Protein AF-A0A7C4R7I4-F1 (afdb_monomer)

Mean predicted aligned error: 7.05 Å

Radius of gyration: 21.01 Å; Cα contacts (8 Å, |Δi|>4): 338; chains: 1; bounding box: 54×46×57 Å

Nearest PDB structures (foldseek):
  3wi4-assembly1_A  TM=3.409E-01  e=2.704E+00  Neisseria meningitidis MC58
  2zai-assembly6_C  TM=2.440E-01  e=3.038E+00  Pyrococcus furiosus DSM 3638
  4j2q-assembly1_B  TM=1.785E-01  e=2.551E+00  Bos taurus

Secondary structure (DSSP, 8-state):
-EEE-TTT--EEE--TT-SEEE-TTT--EEEGGGG--EEEPPPPSS-HHHHHHHHHTTSTT--TTHHHH------EEEEEEEEEEEEEEEEEEEETTTEEEEEEEEEEEEEES-HHHHHHHTT-----TT-EE--GGGGGSSEEPPPSS-HHHHHHHHHHHHHHHHHHHHHHH-S-EEEEEEEEEEEEEEEEEEEEEEE-

Sequence (200 aa):
MEVECPGCSAKFQVPQSLKTFTCPYCGLVFGERAREDHYYFPVMKIEPYAILLNFLRRQFGIPSDIASSSSLQVRQLHYIPVYFYYLHGRMIGRCDGKGWTEAEETVYRGVVASRFFRNILEDYPFPVRGKKFFRKEIMNMGVYHNPEFSELDARNSIEDMLYRMLNDELSRGCKNVSETRVEELKIDFRGLIHYPVYYI

Structure (mmCIF, N/CA/C/O backbone):
data_AF-A0A7C4R7I4-F1
#
_entry.id   AF-A0A7C4R7I4-F1
#
loop_
_atom_site.group_PDB
_atom_site.id
_atom_site.type_symbol
_atom_site.label_atom_id
_atom_site.label_alt_id
_atom_site.label_comp_id
_atom_site.label_asym_id
_atom_site.label_entity_id
_atom_site.label_seq_id
_atom_site.pdbx_PDB_ins_code
_atom_site.Cartn_x
_atom_site.Cartn_y
_atom_site.Cartn_z
_atom_site.occupancy
_atom_site.B_iso_or_equiv
_atom_site.auth_seq_id
_atom_site.auth_comp_id
_atom_site.auth_asym_id
_atom_site.auth_atom_id
_atom_site.pdbx_PDB_model_num
ATOM 1 N N . MET A 1 1 ? -3.166 28.209 5.741 1.00 89.31 1 MET A N 1
ATOM 2 C CA . MET A 1 1 ? -1.904 28.433 5.006 1.00 89.31 1 MET A CA 1
ATOM 3 C C . MET A 1 1 ? -1.870 27.503 3.810 1.00 89.31 1 MET A C 1
ATOM 5 O O . MET A 1 1 ? -2.429 26.415 3.904 1.00 89.31 1 MET A O 1
ATOM 9 N N . GLU A 1 2 ? -1.287 27.942 2.700 1.00 90.62 2 GLU A N 1
ATOM 10 C CA . GLU A 1 2 ? -1.032 27.070 1.553 1.00 90.62 2 GLU A CA 1
ATOM 11 C C . GLU A 1 2 ? 0.266 26.297 1.789 1.00 90.62 2 GLU A C 1
ATOM 13 O O . GLU A 1 2 ? 1.236 26.851 2.308 1.00 90.62 2 GLU A O 1
ATOM 18 N N . VAL A 1 3 ? 0.253 25.007 1.466 1.00 91.56 3 VAL A N 1
ATOM 19 C CA . VAL A 1 3 ? 1.399 24.109 1.607 1.00 91.56 3 VAL A CA 1
ATOM 20 C C . VAL A 1 3 ? 1.538 23.298 0.327 1.00 91.56 3 VAL A C 1
ATOM 22 O O . VAL A 1 3 ? 0.541 22.859 -0.2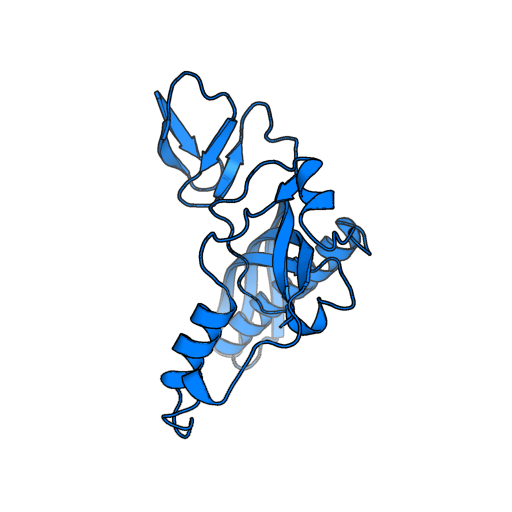48 1.00 91.56 3 VAL A O 1
ATOM 25 N N . GLU A 1 4 ? 2.777 23.090 -0.107 1.00 91.75 4 GLU A N 1
ATOM 26 C CA . GLU A 1 4 ? 3.119 22.245 -1.247 1.00 91.75 4 GLU A CA 1
ATOM 27 C C . GLU A 1 4 ? 3.591 20.868 -0.767 1.00 91.75 4 GLU A C 1
ATOM 29 O O . GLU A 1 4 ? 4.400 20.754 0.156 1.00 91.75 4 GLU A O 1
ATOM 34 N N . CYS A 1 5 ? 3.058 19.801 -1.363 1.00 86.88 5 CYS A N 1
ATOM 35 C CA . CYS A 1 5 ? 3.468 18.444 -1.032 1.00 86.88 5 CYS A CA 1
ATOM 36 C C . CYS A 1 5 ? 4.864 18.143 -1.603 1.00 86.88 5 CYS A C 1
ATOM 38 O O . CYS A 1 5 ? 5.009 18.148 -2.822 1.00 86.88 5 CYS A O 1
ATOM 40 N N . PRO A 1 6 ? 5.851 17.727 -0.790 1.00 84.81 6 PRO A N 1
ATOM 41 C CA . PRO A 1 6 ? 7.185 17.390 -1.298 1.00 84.81 6 PRO A CA 1
ATOM 42 C C . PRO A 1 6 ? 7.219 16.107 -2.145 1.00 84.81 6 PRO A C 1
ATOM 44 O O . PRO A 1 6 ? 8.217 15.825 -2.794 1.00 84.81 6 PRO A O 1
ATOM 47 N N . GLY A 1 7 ? 6.155 15.295 -2.116 1.00 80.38 7 GLY A N 1
ATOM 48 C CA . GLY A 1 7 ? 6.092 14.029 -2.848 1.00 80.38 7 GLY A CA 1
ATOM 49 C C . GLY A 1 7 ? 5.447 14.115 -4.230 1.00 80.38 7 GLY A C 1
ATOM 50 O O . GLY A 1 7 ? 5.802 13.333 -5.098 1.00 80.38 7 GLY A O 1
ATOM 51 N N . CYS A 1 8 ? 4.480 15.015 -4.430 1.00 82.19 8 CYS A N 1
ATOM 52 C CA . CYS A 1 8 ? 3.746 15.134 -5.701 1.00 82.19 8 CYS A CA 1
ATOM 53 C C . CYS A 1 8 ? 3.563 16.583 -6.175 1.00 82.19 8 CYS A C 1
ATOM 55 O O . CYS A 1 8 ? 2.800 16.822 -7.105 1.00 82.19 8 CYS A O 1
ATOM 57 N N . SER A 1 9 ? 4.176 17.551 -5.487 1.00 87.88 9 SER A N 1
ATOM 58 C CA . SER A 1 9 ? 4.094 18.995 -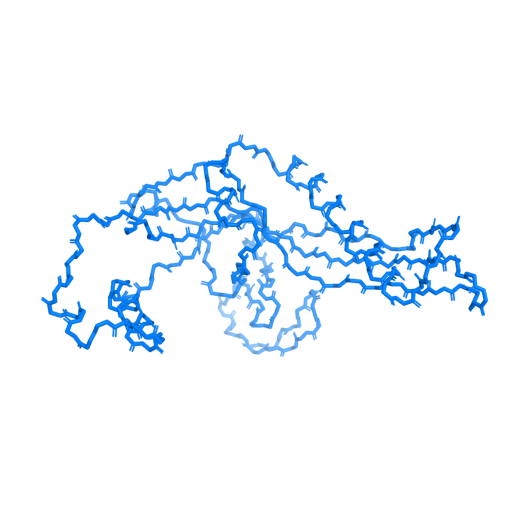5.769 1.00 87.88 9 SER A CA 1
ATOM 59 C C . SER A 1 9 ? 2.684 19.596 -5.758 1.00 87.88 9 SER A C 1
ATOM 61 O O . SER A 1 9 ? 2.479 20.752 -6.121 1.00 87.88 9 SER A O 1
ATOM 63 N N . ALA A 1 10 ? 1.681 18.848 -5.294 1.00 88.94 10 ALA A N 1
ATOM 64 C CA . ALA A 1 10 ? 0.329 19.363 -5.167 1.00 88.94 10 ALA A CA 1
ATOM 65 C C . ALA A 1 10 ? 0.246 20.426 -4.060 1.00 88.94 10 ALA A C 1
ATOM 67 O O . ALA A 1 10 ? 0.705 20.199 -2.936 1.00 88.94 10 ALA A O 1
ATOM 68 N N . LYS A 1 11 ? -0.400 21.554 -4.366 1.00 92.88 11 LYS A N 1
ATOM 69 C CA . LYS A 1 11 ? -0.654 22.657 -3.429 1.00 92.88 11 LYS A CA 1
ATOM 70 C C . LYS A 1 11 ? -2.049 22.539 -2.823 1.00 92.88 11 LYS A C 1
ATOM 72 O O . LYS A 1 11 ? -3.013 22.234 -3.527 1.00 92.88 11 LYS A O 1
ATOM 77 N N . PHE A 1 12 ? -2.166 22.731 -1.511 1.00 91.81 12 PHE A N 1
ATOM 78 C CA . PHE A 1 12 ? -3.450 22.665 -0.810 1.00 91.81 12 PHE A CA 1
ATOM 79 C C . PHE A 1 12 ? -3.457 23.495 0.477 1.00 91.81 12 PHE A C 1
ATOM 81 O O . PHE A 1 12 ? -2.417 23.805 1.058 1.00 91.81 12 PHE A O 1
ATOM 88 N N . GLN A 1 13 ? -4.659 23.865 0.924 1.00 90.12 13 GLN A N 1
ATOM 89 C CA . GLN A 1 13 ? -4.848 24.672 2.125 1.00 90.12 13 GLN A CA 1
ATOM 90 C C . GLN A 1 13 ? -4.978 23.806 3.378 1.00 90.12 13 GLN A C 1
ATOM 92 O O . GLN A 1 13 ? -5.713 22.819 3.402 1.00 90.12 13 GLN A O 1
ATOM 97 N N . VAL A 1 14 ? -4.300 24.226 4.445 1.00 85.50 14 VAL A N 1
ATOM 98 C CA . VAL A 1 14 ? -4.367 23.601 5.772 1.00 85.50 14 VAL A CA 1
ATOM 99 C C . VAL A 1 14 ? -4.552 24.654 6.875 1.00 85.50 14 VAL A C 1
ATOM 101 O O . VAL A 1 14 ? -4.063 25.785 6.740 1.00 85.50 14 VAL A O 1
ATOM 104 N N . PRO A 1 15 ? -5.243 24.318 7.980 1.00 87.06 15 PRO A N 1
ATOM 105 C CA . PRO A 1 15 ? -5.271 25.145 9.185 1.00 87.06 15 PRO A CA 1
ATOM 106 C C . PRO A 1 15 ? -3.861 25.467 9.701 1.00 87.06 15 PRO A C 1
ATOM 108 O O . PRO A 1 15 ? -3.001 24.591 9.728 1.00 87.06 15 PRO A O 1
ATOM 111 N N . GLN A 1 16 ? -3.629 26.704 10.158 1.00 79.56 16 GLN A N 1
ATOM 112 C CA . GLN A 1 16 ? -2.323 27.142 10.690 1.00 79.56 16 GLN A CA 1
ATOM 113 C C . GLN A 1 16 ? -1.901 26.401 11.973 1.00 79.56 16 GLN A C 1
ATOM 115 O O . GLN A 1 16 ? -0.724 26.377 12.309 1.00 79.56 16 GLN A O 1
ATOM 120 N N . SER A 1 17 ? -2.846 25.792 12.692 1.00 81.00 17 SER A N 1
ATOM 121 C CA . SER A 1 17 ? -2.593 25.041 13.927 1.00 81.00 17 SER A CA 1
ATOM 122 C C . SER A 1 17 ? -2.046 23.629 13.697 1.00 81.00 17 SER A C 1
ATOM 124 O O . SER A 1 17 ? -1.602 22.982 14.647 1.00 81.00 17 SER A O 1
ATOM 126 N N . LEU A 1 18 ? -2.088 23.122 12.460 1.00 79.19 18 LEU A N 1
ATOM 127 C CA . LEU A 1 18 ? -1.568 21.798 12.141 1.00 79.19 18 LEU A CA 1
ATOM 128 C C . LEU A 1 18 ? -0.056 21.858 11.943 1.00 79.19 18 LEU A C 1
ATOM 130 O O . LEU A 1 18 ? 0.451 22.638 11.147 1.00 79.19 18 LEU A O 1
ATOM 134 N N . LYS A 1 19 ? 0.653 20.970 12.639 1.00 81.19 19 LYS A N 1
ATOM 135 C CA . LYS A 1 19 ? 2.108 20.795 12.517 1.00 81.19 19 LYS A CA 1
ATOM 136 C C . LYS A 1 19 ? 2.513 19.555 11.723 1.00 81.19 19 LYS A C 1
ATOM 138 O O . LYS A 1 19 ? 3.692 19.258 11.542 1.00 81.19 19 LYS A O 1
ATOM 143 N N . THR A 1 20 ? 1.534 18.757 11.321 1.00 83.50 20 THR A N 1
ATOM 144 C CA . THR A 1 20 ? 1.725 17.538 10.543 1.00 83.50 20 THR A CA 1
ATOM 145 C C . THR A 1 20 ? 0.601 17.439 9.534 1.00 83.50 20 THR A C 1
ATOM 147 O O . THR A 1 20 ? -0.571 17.622 9.871 1.00 83.50 20 THR A O 1
ATOM 150 N N . PHE A 1 21 ? 0.974 17.172 8.292 1.00 83.25 21 PHE A N 1
ATOM 151 C CA . PHE A 1 21 ? 0.106 17.267 7.134 1.00 83.25 21 PHE A CA 1
ATOM 152 C C . PHE A 1 21 ? 0.070 15.914 6.440 1.00 83.25 21 PHE A C 1
ATOM 154 O O . PHE A 1 21 ? 1.089 15.240 6.327 1.00 83.25 21 PHE A O 1
ATOM 161 N N . THR A 1 22 ? -1.106 15.510 5.972 1.00 84.94 22 THR A N 1
ATOM 162 C CA . THR A 1 22 ? -1.255 14.377 5.055 1.00 84.94 22 THR A CA 1
ATOM 163 C C . THR A 1 22 ? -1.710 14.935 3.721 1.00 84.94 22 THR A C 1
ATOM 165 O O . THR A 1 22 ? -2.755 15.582 3.656 1.00 84.94 22 THR A O 1
ATOM 168 N N . CYS A 1 23 ? -0.933 14.710 2.665 1.00 84.56 23 CYS A N 1
ATOM 169 C CA . CYS A 1 23 ? -1.306 15.140 1.328 1.00 84.56 23 CYS A CA 1
ATOM 170 C C . CYS A 1 23 ? -2.619 14.453 0.917 1.00 84.56 23 CYS A C 1
ATOM 172 O O . CYS A 1 23 ? -2.669 13.219 0.892 1.00 84.56 23 CYS A O 1
ATOM 174 N N . PRO A 1 24 ? -3.672 15.206 0.556 1.00 82.69 24 PRO A N 1
ATOM 175 C CA . PRO A 1 24 ? -4.941 14.611 0.143 1.00 82.69 24 PRO A CA 1
ATOM 176 C C . PRO A 1 24 ? -4.839 13.885 -1.206 1.00 82.69 24 PRO A C 1
ATOM 178 O O . PRO A 1 24 ? -5.680 13.043 -1.512 1.00 82.69 24 PRO A O 1
ATOM 181 N N . TYR A 1 25 ? -3.801 14.174 -1.997 1.00 81.88 25 TYR A N 1
ATOM 182 C CA . TYR A 1 25 ? -3.596 13.604 -3.325 1.00 81.88 25 TYR A CA 1
ATOM 183 C C . TYR A 1 25 ? -2.789 12.304 -3.268 1.00 81.88 25 TYR A C 1
ATOM 185 O O . TYR A 1 25 ? -3.308 11.244 -3.617 1.00 81.88 25 TYR A O 1
ATOM 193 N N . CYS A 1 26 ? -1.555 12.345 -2.766 1.00 76.88 26 CYS A N 1
ATOM 194 C CA . CYS A 1 26 ? -0.675 11.171 -2.744 1.00 76.88 26 CYS A CA 1
ATOM 195 C C . CYS A 1 26 ? -0.639 10.432 -1.395 1.00 76.88 26 CYS A C 1
ATOM 197 O O . CYS A 1 26 ? -0.011 9.386 -1.272 1.00 76.88 26 CYS A O 1
ATOM 199 N N . GLY A 1 27 ? -1.287 10.967 -0.353 1.00 77.88 27 GLY A N 1
ATOM 200 C CA . GLY A 1 27 ? -1.300 10.365 0.981 1.00 77.88 27 GLY A CA 1
ATOM 201 C C . GLY A 1 27 ? 0.009 10.506 1.764 1.00 77.88 27 GLY A C 1
ATOM 202 O O . GLY A 1 27 ? 0.089 9.967 2.868 1.00 77.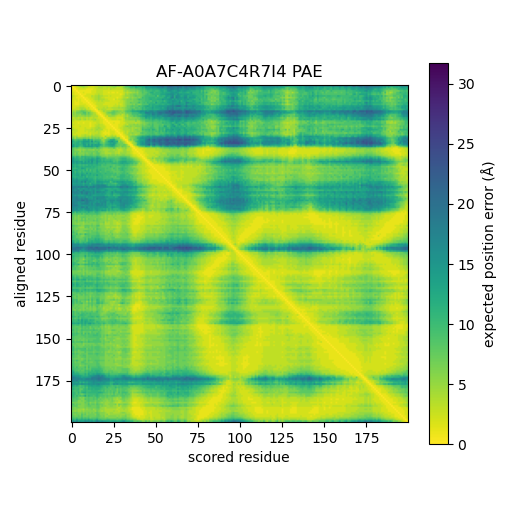88 27 GLY A O 1
ATOM 203 N N . LEU A 1 28 ? 1.024 11.208 1.244 1.00 81.88 28 LEU A N 1
ATOM 204 C CA . LEU A 1 28 ? 2.285 11.442 1.952 1.00 81.88 28 LEU A CA 1
ATOM 205 C C . LEU A 1 28 ? 2.057 12.240 3.237 1.00 81.88 28 LEU A C 1
ATOM 207 O O . LEU A 1 28 ? 1.408 13.285 3.214 1.00 81.88 28 LEU A O 1
ATOM 211 N N . VAL A 1 29 ? 2.627 11.758 4.336 1.00 83.25 29 VAL A N 1
ATOM 212 C CA . VAL A 1 29 ? 2.639 12.440 5.629 1.00 83.25 29 VAL A CA 1
ATOM 213 C C . VAL A 1 29 ? 3.961 13.193 5.786 1.00 83.25 29 VAL A C 1
ATOM 215 O O . VAL A 1 29 ? 5.019 12.619 5.558 1.00 83.25 29 VAL A O 1
ATOM 218 N N . PHE A 1 30 ? 3.911 14.479 6.137 1.00 82.62 30 PHE A N 1
ATOM 219 C CA . PHE A 1 30 ? 5.095 15.331 6.317 1.00 82.62 30 PHE A CA 1
ATOM 220 C C . PHE A 1 30 ? 4.869 16.377 7.433 1.00 82.62 30 PHE A C 1
ATOM 222 O O . PHE A 1 30 ? 3.727 16.725 7.737 1.00 82.62 30 PHE A O 1
ATOM 229 N N . GLY A 1 31 ? 5.937 16.850 8.091 1.00 82.06 31 GLY A N 1
ATOM 230 C CA . GLY A 1 31 ? 5.880 17.721 9.284 1.00 82.06 31 GLY A CA 1
ATOM 231 C C . GLY A 1 31 ? 6.474 17.081 10.553 1.00 82.06 31 GLY A C 1
ATOM 232 O O . GLY A 1 31 ? 7.239 16.126 10.454 1.00 82.06 31 GLY A O 1
ATOM 233 N N . GLU A 1 32 ? 6.132 17.587 11.749 1.00 75.38 32 GLU A N 1
ATOM 234 C CA . GLU A 1 32 ? 6.775 17.186 13.025 1.00 75.38 32 GLU A CA 1
ATOM 235 C C . GLU A 1 32 ? 6.665 15.679 13.333 1.00 75.38 32 GLU A C 1
ATOM 237 O O . GLU A 1 32 ? 7.660 15.055 13.698 1.00 75.38 32 GLU A O 1
ATOM 242 N N . ARG A 1 33 ? 5.482 15.069 13.152 1.00 66.50 33 ARG A N 1
ATOM 243 C CA . ARG A 1 33 ? 5.265 13.625 13.377 1.00 66.50 33 ARG A CA 1
ATOM 244 C C . ARG A 1 33 ? 5.501 12.757 12.146 1.00 66.50 33 ARG A C 1
ATOM 246 O O . ARG A 1 33 ? 5.208 11.572 12.179 1.00 66.50 33 ARG A O 1
ATOM 253 N N . ALA A 1 34 ? 6.048 13.305 11.063 1.00 60.72 34 ALA A N 1
ATOM 254 C CA . ALA A 1 34 ? 6.318 12.518 9.858 1.00 60.72 34 ALA A CA 1
ATOM 255 C C . ALA A 1 34 ? 7.324 11.379 10.078 1.00 60.72 34 ALA A C 1
ATOM 257 O O . ALA A 1 34 ? 7.370 10.466 9.272 1.00 60.72 34 ALA A O 1
ATOM 258 N N . ARG A 1 35 ? 8.104 11.430 11.167 1.00 59.44 35 ARG A N 1
ATOM 259 C CA . ARG A 1 35 ? 9.003 10.343 11.581 1.00 59.44 35 ARG A CA 1
ATOM 260 C C . ARG A 1 35 ? 8.272 9.148 12.199 1.00 59.44 35 ARG A C 1
ATOM 262 O O . ARG A 1 35 ? 8.875 8.094 12.362 1.00 59.44 35 ARG A O 1
ATOM 269 N N . GLU A 1 36 ? 7.011 9.309 12.600 1.00 67.25 36 GLU A N 1
ATOM 270 C CA . GLU A 1 36 ? 6.186 8.188 13.042 1.00 67.25 36 GLU A CA 1
ATOM 271 C C . GLU A 1 36 ? 5.706 7.430 11.798 1.00 67.25 36 GLU A C 1
ATOM 273 O O . GLU A 1 36 ? 4.613 7.661 11.289 1.00 67.25 36 GLU A O 1
ATOM 278 N N . ASP A 1 37 ? 6.531 6.507 11.305 1.00 82.81 37 ASP A N 1
ATOM 279 C CA . ASP A 1 37 ? 6.234 5.640 10.157 1.00 82.81 37 ASP A CA 1
ATOM 280 C C . ASP A 1 37 ? 5.249 4.507 10.503 1.00 82.81 37 ASP A C 1
ATOM 282 O O . ASP A 1 37 ? 5.288 3.428 9.915 1.00 82.81 37 ASP A O 1
ATOM 286 N N . HIS A 1 38 ? 4.356 4.721 11.474 1.00 91.25 38 HIS A N 1
ATOM 287 C CA . HIS A 1 38 ? 3.405 3.718 11.949 1.00 91.25 38 HIS A CA 1
ATOM 288 C C . HIS A 1 38 ? 1.991 4.290 12.030 1.00 91.25 38 HIS A C 1
ATOM 290 O O . HIS A 1 38 ? 1.697 5.249 12.748 1.00 91.25 38 HIS A O 1
ATOM 296 N N . TYR A 1 39 ? 1.089 3.663 11.287 1.00 93.00 39 TYR A N 1
ATOM 297 C CA . TYR A 1 39 ? -0.267 4.133 11.063 1.00 93.00 39 TYR A CA 1
ATOM 298 C C . TYR A 1 39 ? -1.290 3.006 11.212 1.00 93.00 39 TYR A C 1
ATOM 300 O O . TYR A 1 39 ? -0.963 1.818 11.265 1.00 93.00 39 TYR A O 1
ATOM 308 N N . TYR A 1 40 ? -2.562 3.389 11.220 1.00 93.44 40 TYR A N 1
ATOM 309 C CA . TYR A 1 40 ? -3.688 2.473 11.108 1.00 93.44 40 TYR A CA 1
ATOM 310 C C . TYR A 1 40 ? -4.826 3.085 10.295 1.00 93.44 40 TYR A C 1
ATOM 312 O O . TYR A 1 40 ? -4.959 4.310 10.196 1.00 93.44 40 TYR A O 1
ATOM 320 N N . PHE A 1 41 ? -5.679 2.225 9.751 1.00 92.88 41 PHE A N 1
ATOM 321 C CA . PHE A 1 41 ? -6.953 2.632 9.178 1.00 92.88 41 PHE A CA 1
ATOM 322 C C . PHE A 1 41 ? -8.085 2.476 10.197 1.00 92.88 41 PHE A C 1
ATOM 324 O O . PHE A 1 41 ? -8.202 1.429 10.838 1.00 92.88 41 PHE A O 1
ATOM 331 N N . PRO A 1 42 ? -8.935 3.502 10.378 1.00 90.88 42 PRO A N 1
ATOM 332 C CA . PRO A 1 42 ? -10.095 3.374 11.243 1.00 90.88 42 PRO A CA 1
ATOM 333 C C . PRO A 1 42 ? -11.102 2.385 10.647 1.00 90.88 42 PRO A C 1
ATOM 335 O O . PRO A 1 42 ? -11.293 2.324 9.434 1.00 90.88 42 PRO A O 1
ATOM 338 N N . VAL A 1 43 ? -11.783 1.648 11.521 1.00 89.00 43 VAL A N 1
ATOM 339 C CA . VAL A 1 43 ? -12.875 0.746 11.139 1.00 89.00 43 VAL A CA 1
ATOM 340 C C . VAL A 1 43 ? -14.031 1.558 10.556 1.00 89.00 43 VAL A C 1
ATOM 342 O O . VAL A 1 43 ? -14.371 2.633 11.062 1.00 89.00 43 VAL A O 1
ATOM 345 N N . MET A 1 44 ? -14.644 1.044 9.490 1.00 82.00 44 MET A N 1
ATOM 346 C CA . MET A 1 44 ? -15.850 1.643 8.928 1.00 82.00 44 MET A CA 1
ATOM 347 C C . MET A 1 44 ? -17.010 1.525 9.918 1.00 82.00 44 MET A C 1
ATOM 349 O O . MET A 1 44 ? -17.207 0.489 10.540 1.00 82.00 44 MET A O 1
ATOM 353 N N . LYS A 1 45 ? -17.828 2.575 10.034 1.00 80.44 45 LYS A N 1
ATOM 354 C CA . LYS A 1 45 ? -19.041 2.530 10.872 1.00 80.44 45 LYS A CA 1
ATOM 355 C C . LYS A 1 45 ? -20.150 1.648 10.281 1.00 80.44 45 LYS A C 1
ATOM 357 O O . LYS A 1 45 ? -21.113 1.346 10.974 1.00 80.44 45 LYS A O 1
ATOM 362 N N . ILE A 1 46 ? -20.040 1.302 9.000 1.00 81.38 46 ILE A N 1
ATOM 363 C CA . ILE A 1 46 ? -21.031 0.513 8.269 1.00 81.38 46 ILE A CA 1
ATOM 364 C C . ILE A 1 46 ? -20.853 -0.967 8.620 1.00 81.38 46 ILE A C 1
ATOM 366 O O . ILE A 1 46 ? -19.729 -1.448 8.740 1.00 81.38 46 ILE A O 1
ATOM 370 N N . GLU A 1 47 ? -21.969 -1.675 8.772 1.00 84.50 47 GLU A N 1
ATOM 371 C CA . GLU A 1 47 ? -22.015 -3.101 9.091 1.00 84.50 47 GLU A CA 1
ATOM 372 C C . GLU A 1 47 ? -21.432 -3.935 7.918 1.00 84.50 47 GLU A C 1
ATOM 374 O O . GLU A 1 47 ? -21.969 -3.875 6.808 1.00 84.50 47 GLU A O 1
ATOM 379 N N . PRO A 1 48 ? -20.311 -4.665 8.109 1.00 84.88 48 PRO A N 1
ATOM 380 C CA . PRO A 1 48 ? -19.610 -5.345 7.014 1.00 84.88 48 PRO A CA 1
ATOM 381 C C . PRO A 1 48 ? -20.433 -6.430 6.316 1.00 84.88 48 PRO A C 1
ATOM 383 O O . PRO A 1 48 ? -20.325 -6.590 5.099 1.00 84.88 48 PRO A O 1
ATOM 386 N N . TYR A 1 49 ? -21.266 -7.160 7.061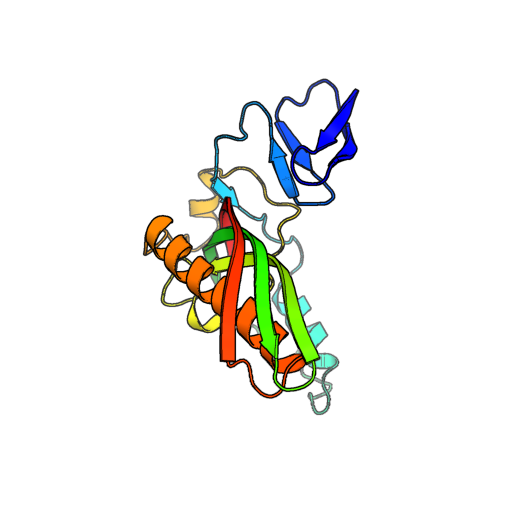 1.00 87.12 49 TYR A N 1
ATOM 387 C CA . TYR A 1 49 ? -22.079 -8.233 6.494 1.00 87.12 49 TYR A CA 1
ATOM 388 C C . TYR A 1 49 ? -23.152 -7.686 5.550 1.00 87.12 49 TYR A C 1
ATOM 390 O O . TYR A 1 49 ? -23.356 -8.228 4.467 1.00 87.12 49 TYR A O 1
ATOM 398 N N . ALA A 1 50 ? -23.750 -6.540 5.873 1.00 87.12 50 ALA A N 1
ATOM 399 C CA . ALA A 1 50 ? -24.656 -5.828 4.985 1.00 87.12 50 ALA A CA 1
ATOM 400 C C . ALA A 1 50 ? -23.969 -5.398 3.679 1.00 87.12 50 ALA A C 1
ATOM 402 O O . ALA A 1 50 ? -24.584 -5.473 2.615 1.00 87.12 50 ALA A O 1
ATOM 403 N N . ILE A 1 51 ? -22.698 -4.976 3.723 1.00 87.56 51 ILE A N 1
ATOM 404 C CA . ILE A 1 51 ? -21.924 -4.663 2.508 1.00 87.56 51 ILE A CA 1
ATOM 405 C C . ILE A 1 51 ? -21.750 -5.925 1.654 1.00 87.56 51 ILE A C 1
ATOM 407 O O . ILE A 1 51 ? -22.045 -5.893 0.457 1.00 87.56 51 ILE A O 1
ATOM 411 N N . LEU A 1 52 ? -21.328 -7.034 2.270 1.00 88.31 52 LEU A N 1
ATOM 412 C CA . LEU A 1 52 ? -21.147 -8.318 1.592 1.00 88.31 52 LEU A CA 1
ATOM 413 C C . LEU A 1 52 ? -22.455 -8.820 0.963 1.00 88.31 52 LEU A C 1
ATOM 415 O O . LEU A 1 52 ? -22.485 -9.130 -0.226 1.00 88.31 52 LEU A O 1
ATOM 419 N N . LEU A 1 53 ? -23.555 -8.837 1.720 1.00 89.62 53 LEU A N 1
ATOM 420 C CA . LEU A 1 53 ? -24.866 -9.244 1.212 1.00 89.62 53 LEU A CA 1
ATOM 421 C C . LEU A 1 53 ? -25.326 -8.368 0.047 1.00 89.62 53 LEU A C 1
ATOM 423 O O . LEU A 1 53 ? -25.823 -8.883 -0.953 1.00 89.62 53 LEU A O 1
ATOM 427 N N . ASN A 1 54 ? -25.143 -7.050 0.139 1.00 89.56 54 ASN A N 1
ATOM 428 C CA . ASN A 1 54 ? -25.496 -6.142 -0.950 1.00 89.56 54 ASN A CA 1
ATOM 429 C C . ASN A 1 54 ? -24.670 -6.393 -2.216 1.00 89.56 54 ASN A C 1
ATOM 431 O O . ASN A 1 54 ? -25.195 -6.228 -3.319 1.00 89.56 54 ASN A O 1
ATOM 435 N N . PHE A 1 55 ? -23.406 -6.796 -2.072 1.00 90.31 55 PHE A N 1
ATOM 436 C CA . PHE A 1 55 ? -22.571 -7.209 -3.195 1.00 90.31 55 PHE A CA 1
ATOM 437 C C . PHE A 1 55 ? -23.062 -8.527 -3.808 1.00 90.31 55 PHE A C 1
ATOM 439 O O . PHE A 1 55 ? -23.265 -8.591 -5.022 1.00 90.31 55 PHE A O 1
ATOM 446 N N . LEU A 1 56 ? -23.315 -9.547 -2.980 1.00 90.81 56 LEU A N 1
ATOM 447 C CA . LEU A 1 56 ? -23.768 -10.868 -3.426 1.00 90.81 56 LEU A CA 1
ATOM 448 C C . LEU A 1 56 ? -25.116 -10.802 -4.145 1.00 90.81 56 LEU A C 1
ATOM 450 O O . LEU A 1 56 ? -25.255 -11.354 -5.227 1.00 90.81 56 LEU A O 1
ATOM 454 N N . ARG A 1 57 ? -26.091 -10.052 -3.621 1.00 90.19 57 ARG A N 1
ATOM 455 C CA . ARG A 1 57 ? -27.426 -9.902 -4.238 1.00 90.19 57 ARG A CA 1
ATOM 456 C C . ARG A 1 57 ? -27.408 -9.370 -5.674 1.00 90.19 57 ARG A C 1
ATOM 458 O O . ARG A 1 57 ? -28.420 -9.467 -6.360 1.00 90.19 57 ARG A O 1
ATOM 465 N N . ARG A 1 58 ? -26.303 -8.760 -6.111 1.00 90.44 58 ARG A N 1
ATOM 466 C CA . ARG A 1 58 ? -26.127 -8.228 -7.471 1.00 90.44 58 ARG A CA 1
ATOM 467 C C . ARG A 1 58 ? -25.436 -9.214 -8.414 1.00 90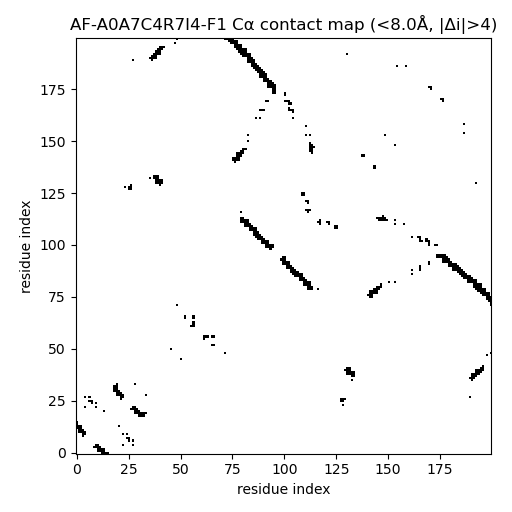.44 58 ARG A C 1
ATOM 469 O O . ARG A 1 58 ? -25.342 -8.925 -9.602 1.00 90.44 58 ARG A O 1
ATOM 476 N N . GLN A 1 59 ? -24.941 -10.339 -7.901 1.00 92.62 59 GLN A N 1
ATOM 477 C CA . GLN A 1 59 ? -24.286 -11.364 -8.704 1.00 92.62 59 GLN A CA 1
ATOM 478 C C . GLN A 1 59 ? -25.323 -12.267 -9.370 1.00 92.62 59 GLN A C 1
ATOM 480 O O . GLN A 1 59 ? -26.368 -12.588 -8.802 1.00 92.62 59 GLN A O 1
ATOM 485 N N . PHE A 1 60 ? -25.020 -12.682 -10.595 1.00 91.25 60 PHE A N 1
ATOM 486 C CA . PHE A 1 60 ? -25.876 -13.587 -11.348 1.00 91.25 60 PHE A CA 1
ATOM 487 C C . PHE A 1 60 ? -25.998 -14.946 -10.639 1.00 91.25 60 PHE A C 1
ATOM 489 O O . PHE A 1 60 ? -25.005 -15.494 -10.168 1.00 91.25 60 PHE A O 1
ATOM 496 N N . GLY A 1 61 ? -27.215 -15.493 -10.577 1.00 89.44 61 GLY A N 1
ATOM 497 C CA . GLY A 1 61 ? -27.479 -16.813 -9.991 1.00 89.44 61 GLY A CA 1
ATOM 498 C C . GLY A 1 61 ? -27.590 -16.847 -8.463 1.00 89.44 61 GLY A C 1
ATOM 499 O O . GLY A 1 61 ? -27.805 -17.921 -7.905 1.00 89.44 61 GLY A O 1
ATOM 500 N N . ILE A 1 62 ? -27.483 -15.705 -7.777 1.00 91.94 62 ILE A N 1
ATOM 501 C CA . ILE A 1 62 ? -27.708 -15.642 -6.330 1.00 91.94 62 ILE A CA 1
ATOM 502 C C . ILE A 1 62 ? -29.212 -15.722 -6.012 1.00 91.94 62 ILE A C 1
ATOM 504 O O . ILE A 1 62 ? -29.996 -14.991 -6.626 1.00 91.94 62 ILE A O 1
ATOM 508 N N . PRO A 1 63 ? -29.633 -16.574 -5.051 1.00 90.38 63 PRO A N 1
ATOM 509 C CA . PRO A 1 63 ? -31.029 -16.675 -4.641 1.00 90.38 63 PRO A CA 1
ATOM 510 C C . PRO A 1 63 ? -31.607 -15.326 -4.206 1.00 90.38 63 PRO A C 1
ATOM 512 O O . PRO A 1 63 ? -30.981 -14.566 -3.461 1.00 90.38 63 PRO A O 1
ATOM 515 N N . SER A 1 64 ? -32.832 -15.028 -4.640 1.00 87.06 64 SER A N 1
ATOM 516 C CA . SER A 1 64 ? -33.513 -13.767 -4.316 1.00 87.06 64 SER A CA 1
ATOM 517 C C . SER A 1 64 ? -33.762 -13.584 -2.816 1.00 87.06 64 SER A C 1
ATOM 519 O O . SER A 1 64 ? -33.903 -12.454 -2.345 1.00 87.06 64 SER A O 1
ATOM 521 N N . ASP A 1 65 ? -33.807 -14.687 -2.070 1.00 90.75 65 ASP A N 1
ATOM 522 C CA . ASP A 1 65 ? -34.060 -14.757 -0.634 1.00 90.75 65 ASP A CA 1
ATOM 523 C C . ASP A 1 65 ? -32.778 -14.792 0.212 1.00 90.75 65 ASP A C 1
ATOM 525 O O . ASP A 1 65 ? -32.886 -14.870 1.434 1.00 90.75 65 ASP A O 1
ATOM 529 N N . ILE A 1 66 ? -31.580 -14.680 -0.387 1.00 89.00 66 ILE A N 1
ATOM 530 C CA . ILE A 1 66 ? -30.294 -14.796 0.330 1.00 89.00 66 ILE A CA 1
ATOM 531 C C . ILE A 1 66 ? -30.232 -13.915 1.583 1.00 89.00 66 ILE A C 1
ATOM 533 O O . ILE A 1 66 ? -29.716 -14.334 2.612 1.00 89.00 66 ILE A O 1
ATOM 537 N N . ALA A 1 67 ? -30.804 -12.709 1.540 1.00 84.31 67 ALA A N 1
ATOM 538 C CA . ALA A 1 67 ? -30.809 -11.793 2.680 1.00 84.31 67 ALA A CA 1
ATOM 539 C C . ALA A 1 67 ? -31.597 -12.327 3.891 1.00 84.31 67 ALA A C 1
ATOM 541 O O . ALA A 1 67 ? -31.276 -11.978 5.022 1.00 84.31 67 ALA A O 1
ATOM 542 N N . SER A 1 68 ? -32.625 -13.143 3.653 1.00 86.31 68 SER A N 1
ATOM 543 C CA . SER A 1 68 ? -33.441 -13.781 4.691 1.00 86.31 68 SER A CA 1
ATOM 544 C C . SER A 1 68 ? -32.989 -15.202 5.027 1.00 86.31 68 SER A C 1
ATOM 546 O O . SER A 1 68 ? -33.250 -15.661 6.135 1.00 86.31 68 SER A O 1
ATOM 548 N N . SER A 1 69 ? -32.324 -15.898 4.099 1.00 86.81 69 SER A N 1
ATOM 549 C CA . SER A 1 69 ? -31.883 -17.289 4.274 1.00 86.81 69 SER A CA 1
ATOM 550 C C . SER A 1 69 ? -30.422 -17.443 4.708 1.00 86.81 69 SER A C 1
ATOM 552 O O . SER A 1 69 ? -29.988 -18.559 4.985 1.00 86.81 69 SER A O 1
ATOM 554 N N . SER A 1 70 ? -29.668 -16.346 4.832 1.00 83.38 70 SER A N 1
ATOM 555 C CA . SER A 1 70 ? -28.290 -16.356 5.337 1.00 83.38 70 SER A CA 1
ATOM 556 C C . SER A 1 70 ? -28.132 -15.541 6.619 1.00 83.38 70 SER A C 1
ATOM 558 O O . SER A 1 70 ? -28.697 -14.456 6.776 1.00 83.38 70 SER A O 1
ATOM 560 N N . SER A 1 71 ? -27.313 -16.048 7.540 1.00 82.50 71 SER A N 1
ATOM 561 C CA . SER A 1 71 ? -26.944 -15.359 8.774 1.00 82.50 71 SER A CA 1
ATOM 562 C C . SER A 1 71 ? -25.442 -15.447 9.024 1.00 82.50 71 SER A C 1
ATOM 564 O O . SER A 1 71 ? -24.783 -16.433 8.695 1.00 82.50 71 SER A O 1
ATOM 566 N N . LEU A 1 72 ? -24.898 -14.387 9.615 1.00 83.25 72 LEU A N 1
ATOM 567 C CA . LEU A 1 72 ? -23.493 -14.308 9.983 1.00 83.25 72 LEU A CA 1
ATOM 568 C C . LEU A 1 72 ? -23.241 -15.117 11.261 1.00 83.25 72 LEU A C 1
ATOM 570 O O . LEU A 1 72 ? -23.725 -14.736 12.326 1.00 83.25 72 LEU A O 1
ATOM 574 N N . GLN A 1 73 ? -22.479 -16.209 11.167 1.00 82.62 73 GLN A N 1
ATOM 575 C CA . GLN A 1 73 ? -22.161 -17.042 12.336 1.00 82.62 73 GLN A CA 1
ATOM 576 C C . GLN A 1 73 ? -20.923 -16.562 13.092 1.00 82.62 73 GLN A C 1
ATOM 578 O O . GLN A 1 73 ? -20.909 -16.556 14.321 1.00 82.62 73 GLN A O 1
ATOM 583 N N . VAL A 1 74 ? -19.886 -16.144 12.366 1.00 82.62 74 VAL A N 1
ATOM 584 C CA . VAL A 1 74 ? -18.622 -15.685 12.941 1.00 82.62 74 VAL A CA 1
ATOM 585 C C . VAL A 1 74 ? -18.270 -14.339 12.331 1.00 82.62 74 VAL A C 1
ATOM 587 O O . VAL A 1 74 ? -18.448 -14.109 11.142 1.00 82.62 74 VAL A O 1
ATOM 590 N N . ARG A 1 75 ? -17.783 -13.421 13.166 1.00 86.25 75 ARG A N 1
ATOM 591 C CA . ARG A 1 75 ? -17.202 -12.162 12.707 1.00 86.25 75 ARG A CA 1
ATOM 592 C C . ARG A 1 75 ? -16.025 -11.804 13.589 1.00 86.25 75 ARG A C 1
ATOM 594 O O . ARG A 1 75 ? -16.218 -11.470 14.758 1.00 86.25 75 ARG A O 1
ATOM 601 N N . GLN A 1 76 ? -14.827 -11.804 13.019 1.00 90.75 76 GLN A N 1
ATOM 602 C CA . GLN A 1 76 ? -13.621 -11.383 13.721 1.00 90.75 76 GLN A CA 1
ATOM 603 C C . GLN A 1 76 ? -12.947 -10.237 12.973 1.00 90.75 76 GLN A C 1
ATOM 605 O O . GLN A 1 76 ? -12.768 -10.280 11.760 1.00 90.75 76 GLN A O 1
ATOM 610 N N . LEU A 1 77 ? -12.605 -9.176 13.700 1.00 92.75 77 LEU A N 1
ATOM 611 C CA . LEU A 1 77 ? -11.847 -8.054 13.159 1.00 92.75 77 LEU A CA 1
ATOM 612 C C . LEU A 1 77 ? -10.355 -8.307 13.377 1.00 92.75 77 LEU A C 1
ATOM 614 O O . LEU A 1 77 ? -9.935 -8.513 14.515 1.00 92.75 77 LEU A O 1
ATOM 618 N N . HIS A 1 78 ? -9.571 -8.233 12.307 1.00 94.81 78 HIS A N 1
ATOM 619 C CA . HIS A 1 78 ? -8.117 -8.343 12.316 1.00 94.81 78 HIS A CA 1
ATOM 620 C C . HIS A 1 78 ? -7.497 -7.010 11.903 1.00 94.81 78 HIS A C 1
ATOM 622 O O . HIS A 1 78 ? -7.922 -6.402 10.924 1.00 94.81 78 HIS A O 1
ATOM 628 N N . TYR A 1 79 ? -6.474 -6.564 12.624 1.00 96.19 79 TYR A N 1
ATOM 629 C CA . TYR A 1 79 ? -5.612 -5.462 12.208 1.00 96.19 79 TYR A CA 1
ATOM 630 C C . TYR A 1 79 ? -4.332 -6.030 11.615 1.00 96.19 79 TYR A C 1
ATOM 632 O O . TYR A 1 79 ? -3.462 -6.492 12.351 1.00 96.19 79 TYR A O 1
ATOM 640 N N . ILE A 1 80 ? -4.246 -6.008 10.288 1.00 96.44 80 ILE A N 1
ATOM 641 C CA . ILE A 1 80 ? -3.178 -6.663 9.533 1.00 96.44 80 ILE A CA 1
ATOM 642 C C . ILE A 1 80 ? -2.073 -5.645 9.216 1.00 96.44 80 ILE A C 1
ATOM 644 O O . ILE A 1 80 ? -2.382 -4.600 8.634 1.00 96.44 80 ILE A O 1
ATOM 648 N N . PRO A 1 81 ? -0.806 -5.923 9.569 1.00 96.62 81 PRO A N 1
ATOM 649 C CA . PRO A 1 81 ? 0.326 -5.057 9.278 1.00 96.62 81 PRO A CA 1
ATOM 650 C C . PRO A 1 81 ? 0.696 -5.131 7.796 1.00 96.62 81 PRO A C 1
ATOM 652 O O . PRO A 1 81 ? 0.842 -6.213 7.228 1.00 96.62 81 PRO A O 1
ATOM 655 N N . VAL A 1 82 ? 0.887 -3.974 7.169 1.00 96.44 82 VAL A N 1
ATOM 656 C CA . VAL A 1 82 ? 1.300 -3.857 5.767 1.00 96.44 82 VAL A CA 1
ATOM 657 C C . VAL A 1 82 ? 2.373 -2.781 5.655 1.00 96.44 82 VAL A C 1
ATOM 659 O O . VAL A 1 82 ? 2.136 -1.627 6.022 1.00 96.44 82 VAL A O 1
ATOM 662 N N . TYR A 1 83 ? 3.546 -3.144 5.138 1.00 95.19 83 TYR A N 1
ATOM 663 C CA . TYR A 1 83 ? 4.578 -2.177 4.772 1.00 95.19 83 TYR A CA 1
ATOM 664 C C . TYR A 1 83 ? 4.195 -1.518 3.456 1.00 95.19 83 TYR A C 1
ATOM 666 O O . TYR A 1 83 ? 3.956 -2.204 2.465 1.00 95.19 83 TYR A O 1
ATOM 674 N N . PHE A 1 84 ? 4.085 -0.195 3.451 1.00 93.19 84 PHE A N 1
ATOM 675 C CA . PHE A 1 84 ? 3.598 0.536 2.293 1.00 93.19 84 PHE A CA 1
ATOM 676 C C . PHE A 1 84 ? 4.730 1.278 1.593 1.00 93.19 84 PHE A C 1
ATOM 678 O O . PHE A 1 84 ? 5.514 1.972 2.241 1.00 93.19 84 PHE A O 1
ATOM 685 N N . TYR A 1 85 ? 4.775 1.178 0.269 1.00 92.31 85 TYR A N 1
ATOM 686 C CA . TYR A 1 85 ? 5.830 1.746 -0.558 1.00 92.31 85 TYR A CA 1
ATOM 687 C C . TYR A 1 85 ? 5.260 2.599 -1.684 1.00 92.31 85 TYR A C 1
ATOM 689 O O . TYR A 1 85 ? 4.197 2.318 -2.243 1.00 92.31 85 TYR A O 1
ATOM 697 N N . TYR A 1 86 ? 6.003 3.648 -2.021 1.00 91.06 86 TYR A N 1
ATOM 698 C CA . TYR A 1 86 ? 5.922 4.299 -3.319 1.00 91.06 86 TYR A CA 1
ATOM 699 C C . TYR A 1 86 ? 7.087 3.802 -4.166 1.00 91.06 86 TYR A C 1
ATOM 701 O O . TYR A 1 86 ? 8.239 3.870 -3.731 1.00 91.06 86 TYR A O 1
ATOM 709 N N . LEU A 1 87 ? 6.763 3.310 -5.352 1.00 93.38 87 LEU A N 1
ATOM 710 C CA . LEU A 1 87 ? 7.698 2.733 -6.297 1.00 93.38 87 LEU A CA 1
ATOM 711 C C . LEU A 1 87 ? 7.694 3.590 -7.554 1.00 93.38 87 LEU A C 1
ATOM 713 O O . LEU A 1 87 ? 6.629 3.910 -8.086 1.00 93.38 87 LEU A O 1
ATOM 717 N N . HIS A 1 88 ? 8.883 3.936 -8.017 1.00 95.56 88 HIS A N 1
ATOM 718 C CA . HIS A 1 88 ? 9.103 4.498 -9.334 1.00 95.56 88 HIS A CA 1
ATOM 719 C C . HIS A 1 88 ? 10.326 3.819 -9.941 1.00 95.56 88 HIS A C 1
ATOM 721 O O . HIS A 1 88 ? 11.357 3.694 -9.279 1.00 95.56 88 HIS A O 1
ATOM 727 N N . GLY A 1 89 ? 10.210 3.349 -11.173 1.00 96.81 89 GLY A N 1
ATOM 728 C CA . GLY A 1 89 ? 11.301 2.691 -11.869 1.00 96.81 89 GLY A CA 1
ATOM 729 C C . GLY A 1 89 ? 11.276 3.007 -13.351 1.00 96.81 89 GLY A C 1
ATOM 730 O O . GLY A 1 89 ? 10.205 3.165 -13.935 1.00 96.81 89 GLY A O 1
ATOM 731 N N . ARG A 1 90 ? 12.466 3.073 -13.944 1.00 97.38 90 ARG A N 1
ATOM 732 C CA . ARG A 1 90 ? 12.679 3.325 -15.367 1.00 97.38 90 ARG A CA 1
ATOM 733 C C . ARG A 1 90 ? 13.748 2.378 -15.882 1.00 97.38 90 ARG A C 1
ATOM 735 O O . ARG A 1 90 ? 14.847 2.297 -15.324 1.00 97.38 90 ARG A O 1
ATOM 742 N N . MET A 1 91 ? 13.419 1.637 -16.929 1.00 96.19 91 MET A N 1
ATOM 743 C CA . MET A 1 91 ? 14.288 0.627 -17.517 1.00 96.19 91 MET A CA 1
ATOM 744 C C . MET A 1 91 ? 14.238 0.722 -19.034 1.00 96.19 91 MET A C 1
ATOM 746 O O . MET A 1 91 ? 13.170 0.853 -19.619 1.00 96.19 91 MET A O 1
ATOM 750 N N . ILE A 1 92 ? 15.397 0.612 -19.673 1.00 95.25 92 ILE A N 1
ATOM 751 C CA . ILE A 1 92 ? 15.499 0.522 -21.126 1.00 95.25 92 ILE A CA 1
ATOM 752 C C . ILE A 1 92 ? 15.844 -0.906 -21.538 1.00 95.25 92 ILE A C 1
ATOM 754 O O . ILE A 1 92 ? 16.645 -1.583 -20.892 1.00 95.25 92 ILE A O 1
ATOM 758 N N . GLY A 1 93 ? 15.243 -1.361 -22.629 1.00 94.06 93 GLY A N 1
ATOM 759 C CA . GLY A 1 93 ? 15.481 -2.661 -23.237 1.00 94.06 93 GLY A CA 1
ATOM 760 C C . GLY A 1 93 ? 15.831 -2.534 -24.712 1.00 94.06 93 GLY A C 1
ATOM 761 O O . GLY A 1 93 ? 15.248 -1.718 -25.427 1.00 94.06 93 GLY A O 1
ATOM 762 N N . ARG A 1 94 ? 16.770 -3.348 -25.195 1.00 92.50 94 ARG A N 1
ATOM 763 C CA . ARG A 1 94 ? 17.073 -3.450 -26.625 1.00 92.50 94 ARG A CA 1
ATOM 764 C C . ARG A 1 94 ? 16.136 -4.452 -27.286 1.00 92.50 94 ARG A C 1
ATOM 766 O O . ARG A 1 94 ? 16.145 -5.635 -26.956 1.00 92.50 94 ARG A O 1
ATOM 773 N N . CYS A 1 95 ? 15.374 -3.952 -28.248 1.00 90.25 95 CYS A N 1
ATOM 774 C CA . CYS A 1 95 ? 14.334 -4.671 -28.956 1.00 90.25 95 CYS A CA 1
ATOM 775 C C . CYS A 1 95 ? 14.720 -4.985 -30.392 1.00 90.25 95 CYS A C 1
ATOM 777 O O . CYS A 1 95 ? 15.088 -4.088 -31.165 1.00 90.25 95 CYS A O 1
ATOM 779 N N . ASP A 1 96 ? 14.542 -6.248 -30.773 1.00 84.81 96 ASP A N 1
ATOM 780 C CA . ASP A 1 96 ? 14.730 -6.694 -32.151 1.00 84.81 96 ASP A CA 1
ATOM 781 C C . ASP A 1 96 ? 13.854 -5.867 -33.105 1.00 84.81 96 ASP A C 1
ATOM 783 O O . ASP A 1 96 ? 12.632 -5.786 -32.967 1.00 84.81 96 ASP A O 1
ATOM 787 N N . GLY A 1 97 ? 14.492 -5.209 -34.074 1.00 77.25 97 GLY A N 1
ATOM 788 C CA . GLY A 1 97 ? 13.814 -4.419 -35.107 1.00 77.25 97 GLY A CA 1
ATOM 789 C C . GLY A 1 97 ? 13.225 -3.072 -34.661 1.00 77.25 97 GLY A C 1
ATOM 790 O O . GLY A 1 97 ? 12.729 -2.345 -35.518 1.00 77.25 97 GLY A O 1
ATOM 791 N N . LYS A 1 98 ? 13.292 -2.709 -33.370 1.00 78.19 98 LYS A N 1
ATOM 792 C CA . LYS A 1 98 ? 12.816 -1.407 -32.848 1.00 78.19 98 LYS A CA 1
ATOM 793 C C . LYS A 1 98 ? 13.904 -0.554 -32.186 1.00 78.19 98 LYS A C 1
ATOM 795 O O . LYS A 1 98 ? 13.687 0.635 -31.984 1.00 78.19 98 LYS A O 1
ATOM 800 N N . GLY A 1 99 ? 15.071 -1.127 -31.880 1.00 85.62 99 GLY A N 1
ATOM 801 C CA . GLY A 1 99 ? 16.128 -0.415 -31.158 1.00 85.62 99 GLY A CA 1
ATOM 802 C C . GLY A 1 99 ? 15.843 -0.354 -29.657 1.00 85.62 99 GLY A C 1
ATOM 803 O O . GLY A 1 99 ? 15.273 -1.289 -29.104 1.00 85.62 99 GLY A O 1
ATOM 804 N N . TRP A 1 100 ? 16.267 0.711 -28.980 1.00 90.38 100 TRP A N 1
ATOM 805 C CA . TRP A 1 100 ? 16.023 0.875 -27.544 1.00 90.38 100 TRP A CA 1
ATOM 806 C C . TRP A 1 100 ? 14.568 1.271 -27.273 1.00 90.38 100 TRP A C 1
ATOM 808 O O . TRP A 1 100 ? 14.035 2.170 -27.915 1.00 90.38 100 TRP A O 1
ATOM 818 N N . THR A 1 101 ? 13.933 0.582 -26.331 1.00 92.44 101 THR A N 1
ATOM 819 C CA . THR A 1 101 ? 12.571 0.832 -25.844 1.00 92.44 101 THR A CA 1
ATOM 820 C C . THR A 1 101 ? 12.628 1.089 -24.347 1.00 92.44 101 THR A C 1
ATOM 822 O O . THR A 1 101 ? 13.452 0.500 -23.656 1.00 92.44 101 THR A O 1
ATOM 825 N N . GLU A 1 102 ? 11.764 1.960 -23.850 1.00 94.06 102 GLU A N 1
ATOM 826 C CA . GLU A 1 102 ? 11.678 2.322 -22.439 1.00 94.06 102 GLU A CA 1
ATOM 827 C C . GLU A 1 102 ? 10.437 1.692 -21.799 1.00 94.06 102 GLU A C 1
ATOM 829 O O . GLU A 1 102 ? 9.386 1.595 -22.432 1.00 94.06 102 GLU A O 1
ATOM 834 N N . ALA A 1 103 ? 10.578 1.275 -20.545 1.00 95.19 103 ALA A N 1
ATOM 835 C CA . ALA A 1 103 ? 9.494 0.951 -19.636 1.00 95.19 103 ALA A CA 1
ATOM 836 C C . ALA A 1 103 ? 9.623 1.822 -18.389 1.00 95.19 103 ALA A C 1
ATOM 838 O O . ALA A 1 103 ? 10.709 1.962 -17.817 1.00 95.19 103 ALA A O 1
ATOM 839 N N . GLU A 1 104 ? 8.498 2.372 -17.956 1.00 95.94 104 GLU A N 1
ATOM 840 C CA . GLU A 1 104 ? 8.396 3.200 -16.766 1.00 95.94 104 GLU A CA 1
ATOM 841 C C . GLU A 1 104 ? 7.206 2.721 -15.939 1.00 95.94 104 GLU A C 1
ATOM 843 O O . GLU A 1 104 ? 6.110 2.529 -16.460 1.00 95.94 104 GLU A O 1
ATOM 848 N N . GLU A 1 105 ? 7.424 2.538 -14.642 1.00 95.25 105 GLU A N 1
ATOM 849 C CA . GLU A 1 105 ? 6.397 2.094 -13.707 1.00 95.25 105 GLU A CA 1
ATOM 850 C C . GLU A 1 105 ? 6.364 3.031 -12.508 1.00 95.25 105 GLU A C 1
ATOM 852 O O . GLU A 1 105 ? 7.388 3.289 -11.874 1.00 95.25 105 GLU A O 1
ATOM 857 N N . THR A 1 106 ? 5.172 3.529 -12.175 1.00 92.81 106 THR A N 1
ATOM 858 C CA . THR A 1 106 ? 4.940 4.355 -10.986 1.00 92.81 106 THR A CA 1
ATOM 859 C C . THR A 1 106 ? 3.722 3.837 -10.243 1.00 92.81 106 THR A C 1
ATOM 861 O O . THR A 1 106 ? 2.588 3.971 -10.705 1.00 92.81 106 THR A O 1
ATOM 864 N N . VAL A 1 107 ? 3.937 3.249 -9.066 1.00 89.81 107 VAL A N 1
ATOM 865 C CA . VAL A 1 107 ? 2.875 2.550 -8.339 1.00 89.81 107 VAL A CA 1
ATOM 866 C C . VAL A 1 107 ? 3.032 2.674 -6.827 1.00 89.81 107 VAL A C 1
ATOM 868 O O . VAL A 1 107 ? 4.128 2.788 -6.282 1.00 89.81 107 VAL A O 1
ATOM 871 N N . TYR A 1 108 ? 1.903 2.623 -6.126 1.00 88.81 108 TYR A N 1
ATOM 872 C CA . TYR A 1 108 ? 1.875 2.417 -4.685 1.00 88.81 108 TYR A CA 1
ATOM 873 C C . TYR A 1 108 ? 1.542 0.959 -4.384 1.00 88.81 108 TYR A C 1
ATOM 875 O O . TYR A 1 108 ? 0.539 0.440 -4.881 1.00 88.81 108 TYR A O 1
ATOM 883 N N . ARG A 1 109 ? 2.351 0.302 -3.552 1.00 91.00 109 ARG A N 1
ATOM 884 C CA . ARG A 1 109 ? 2.158 -1.111 -3.207 1.00 91.00 109 ARG A CA 1
ATOM 885 C C . ARG A 1 109 ? 2.314 -1.357 -1.716 1.00 91.00 109 ARG A C 1
ATOM 887 O O . ARG A 1 109 ? 3.132 -0.730 -1.047 1.00 91.00 109 ARG A O 1
ATOM 894 N N . GLY A 1 110 ? 1.502 -2.281 -1.212 1.00 93.00 110 GLY A N 1
ATOM 895 C CA . GLY A 1 110 ? 1.593 -2.793 0.147 1.00 93.00 110 GLY A CA 1
ATOM 896 C C . GLY A 1 110 ? 2.181 -4.198 0.149 1.00 93.00 110 GLY A C 1
ATOM 897 O O . GLY A 1 110 ? 1.780 -5.025 -0.661 1.00 93.00 110 GLY A O 1
ATOM 898 N N . VAL A 1 111 ? 3.092 -4.473 1.077 1.00 94.88 111 VAL A N 1
ATOM 899 C CA . VAL A 1 111 ? 3.589 -5.819 1.373 1.00 94.88 111 VAL A CA 1
ATOM 900 C C . VAL A 1 111 ? 2.987 -6.260 2.699 1.00 94.88 111 VAL A C 1
ATOM 902 O O . VAL A 1 111 ? 3.254 -5.664 3.744 1.00 94.88 111 VAL A O 1
ATOM 905 N N . VAL A 1 112 ? 2.146 -7.291 2.657 1.00 96.31 112 VAL A N 1
ATOM 906 C CA . VAL A 1 112 ? 1.448 -7.810 3.839 1.00 96.31 112 VAL A CA 1
ATOM 907 C C . VAL A 1 112 ? 2.445 -8.511 4.756 1.00 96.31 112 VAL A C 1
ATOM 909 O O . VAL A 1 112 ? 2.977 -9.566 4.416 1.00 96.31 112 VAL A O 1
ATOM 912 N N . ALA A 1 113 ? 2.666 -7.944 5.940 1.00 96.06 113 ALA A N 1
ATOM 913 C CA . ALA A 1 113 ? 3.641 -8.411 6.921 1.00 96.06 113 ALA A CA 1
ATOM 914 C C . ALA A 1 113 ? 3.095 -9.521 7.838 1.00 96.06 113 ALA A C 1
ATOM 916 O O . ALA A 1 113 ? 3.473 -9.615 9.001 1.00 96.06 113 ALA A O 1
ATOM 917 N N . SER A 1 114 ? 2.191 -10.358 7.324 1.00 94.62 114 SER A N 1
ATOM 918 C CA . SER A 1 114 ? 1.689 -11.559 7.995 1.00 94.62 114 SER A CA 1
ATOM 919 C C . SER A 1 114 ? 1.593 -12.698 6.991 1.00 94.62 114 SER A C 1
ATOM 921 O O . SER A 1 114 ? 0.941 -12.549 5.957 1.00 94.62 114 SER A O 1
ATOM 923 N N . ARG A 1 115 ? 2.220 -13.843 7.282 1.00 90.94 115 ARG A N 1
ATOM 924 C CA . ARG A 1 115 ? 2.274 -14.991 6.362 1.00 90.94 115 ARG A CA 1
ATOM 925 C C . ARG A 1 115 ? 0.891 -15.561 6.082 1.00 90.94 115 ARG A C 1
ATOM 927 O O . ARG A 1 115 ? 0.615 -15.917 4.942 1.00 90.94 115 ARG A O 1
ATOM 934 N N . PHE A 1 116 ? 0.022 -15.613 7.093 1.00 90.31 116 PHE A N 1
ATOM 935 C CA . PHE A 1 116 ? -1.342 -16.119 6.930 1.00 90.31 116 PHE A CA 1
ATOM 936 C C . PHE A 1 116 ? -2.148 -15.259 5.951 1.00 90.31 116 PHE A C 1
ATOM 938 O O . PHE A 1 116 ? -2.766 -15.774 5.022 1.00 90.31 116 PHE A O 1
ATOM 945 N N . PHE A 1 117 ? -2.104 -13.936 6.125 1.00 92.75 117 PHE A N 1
ATOM 946 C CA . PHE A 1 117 ? -2.883 -13.015 5.299 1.00 92.75 117 PHE A CA 1
ATOM 947 C C . PHE A 1 117 ? -2.236 -12.684 3.959 1.00 92.75 117 PHE A C 1
ATOM 949 O O . PHE A 1 117 ? -2.944 -12.264 3.046 1.00 92.75 117 PHE A O 1
ATOM 956 N N . ARG A 1 118 ? -0.920 -12.879 3.812 1.00 89.62 118 ARG A N 1
ATOM 957 C CA . ARG A 1 118 ? -0.193 -12.577 2.575 1.00 89.62 118 ARG A CA 1
ATOM 958 C C . ARG A 1 118 ? -0.808 -13.286 1.376 1.00 89.62 118 ARG A C 1
ATOM 960 O O . ARG A 1 118 ? -1.130 -12.615 0.412 1.00 89.62 118 ARG A O 1
ATOM 967 N N . ASN A 1 119 ? -1.081 -14.584 1.481 1.00 87.06 119 ASN A N 1
ATOM 968 C CA . ASN A 1 119 ? -1.654 -15.364 0.376 1.00 87.06 119 ASN A CA 1
ATOM 969 C C . ASN A 1 119 ? -3.072 -14.914 -0.024 1.00 87.06 119 ASN A C 1
ATOM 971 O O . ASN A 1 119 ? -3.525 -15.203 -1.124 1.00 87.06 119 ASN A O 1
ATOM 975 N N . ILE A 1 120 ? -3.789 -14.243 0.880 1.00 90.06 120 ILE A N 1
ATOM 976 C CA . ILE A 1 120 ? -5.170 -13.790 0.663 1.00 90.06 120 ILE A CA 1
ATOM 977 C C . ILE A 1 120 ? -5.187 -12.362 0.099 1.00 90.06 120 ILE A C 1
ATOM 979 O O . ILE A 1 120 ? -6.094 -11.993 -0.642 1.00 90.06 120 ILE A O 1
ATOM 983 N N . LEU A 1 121 ? -4.199 -11.546 0.473 1.00 91.00 121 LEU A N 1
ATOM 984 C CA . LEU A 1 121 ? -4.183 -10.101 0.245 1.00 91.00 121 LEU A CA 1
ATOM 985 C C . LEU A 1 121 ? -2.995 -9.624 -0.609 1.00 91.00 121 LEU A C 1
ATOM 987 O O . LEU A 1 121 ? -2.742 -8.422 -0.645 1.00 91.00 121 LEU A O 1
ATOM 991 N N . GLU A 1 122 ? -2.269 -10.526 -1.274 1.00 82.69 122 GLU A N 1
ATOM 992 C CA . GLU A 1 122 ? -1.042 -10.219 -2.031 1.00 82.69 122 GLU A CA 1
ATOM 993 C C . GLU A 1 122 ? -1.248 -9.108 -3.073 1.00 82.69 122 GLU A C 1
ATOM 995 O O . GLU A 1 122 ? -0.498 -8.134 -3.091 1.00 82.69 122 GLU A O 1
ATOM 1000 N N . ASP A 1 123 ? -2.325 -9.195 -3.855 1.00 82.75 123 ASP A N 1
ATOM 100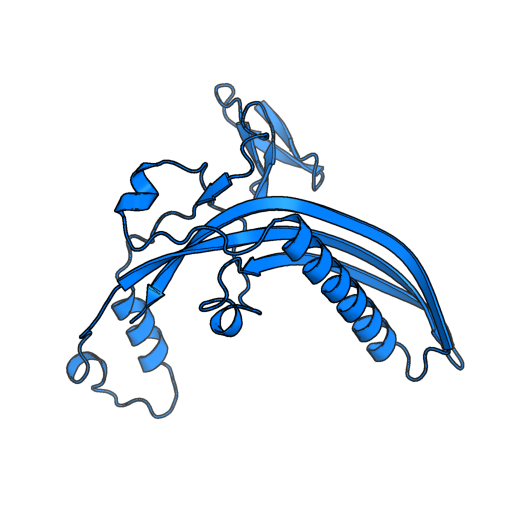1 C CA . ASP A 1 123 ? -2.656 -8.223 -4.906 1.00 82.75 123 ASP A CA 1
ATOM 1002 C C . ASP A 1 123 ? -3.695 -7.178 -4.475 1.00 82.75 123 ASP A C 1
ATOM 1004 O O . ASP A 1 123 ? -4.205 -6.405 -5.295 1.00 82.75 123 ASP A O 1
ATOM 1008 N N . TYR A 1 124 ? -4.042 -7.135 -3.186 1.00 88.50 124 TYR A N 1
ATOM 1009 C CA . TYR A 1 124 ? -5.083 -6.232 -2.713 1.00 88.50 124 TYR A CA 1
ATOM 1010 C C . TYR A 1 124 ? -4.639 -4.758 -2.846 1.00 88.50 124 TYR A C 1
ATOM 1012 O O . TYR A 1 124 ? -3.577 -4.373 -2.341 1.00 88.50 124 TYR A O 1
ATOM 1020 N N . PRO A 1 125 ? -5.443 -3.881 -3.482 1.00 86.88 125 PRO A N 1
ATOM 1021 C CA . PRO A 1 125 ? -5.092 -2.477 -3.685 1.00 86.88 125 PRO A CA 1
ATOM 1022 C C . PRO A 1 125 ? -5.330 -1.662 -2.405 1.00 86.88 125 PRO A C 1
ATOM 1024 O O . PRO A 1 125 ? -6.324 -0.945 -2.264 1.00 86.88 125 PRO A O 1
ATOM 1027 N N . PHE A 1 126 ? -4.411 -1.779 -1.447 1.00 90.69 126 PHE A N 1
ATOM 1028 C CA . PHE A 1 126 ? -4.511 -1.098 -0.157 1.00 90.69 126 PHE A CA 1
ATOM 1029 C C . PHE A 1 126 ? -4.625 0.433 -0.307 1.00 90.69 126 PHE A C 1
ATOM 1031 O O . PHE A 1 126 ? -3.784 1.060 -0.959 1.00 90.69 126 PHE A O 1
ATOM 1038 N N . PRO A 1 127 ? -5.636 1.071 0.316 1.00 86.44 127 PRO A N 1
ATOM 1039 C CA . PRO A 1 127 ? -5.823 2.512 0.213 1.00 86.44 127 PRO A CA 1
ATOM 1040 C C . PRO A 1 127 ? -4.766 3.275 1.016 1.00 86.44 127 PRO A C 1
ATOM 1042 O O . PRO A 1 127 ? -4.436 2.917 2.135 1.00 86.44 127 PRO A O 1
ATOM 1045 N N . VAL A 1 128 ? -4.296 4.407 0.489 1.00 79.81 128 VAL A N 1
ATOM 1046 C CA . VAL A 1 128 ? -3.235 5.222 1.132 1.00 79.81 128 VAL A CA 1
ATOM 1047 C C . VAL A 1 128 ? -3.794 6.410 1.921 1.00 79.81 128 VAL A C 1
ATOM 1049 O O . VAL A 1 128 ? -3.143 6.965 2.817 1.00 79.81 128 VAL A O 1
ATOM 1052 N N . ARG A 1 129 ? -5.009 6.833 1.555 1.00 83.56 129 ARG A N 1
ATOM 1053 C CA . ARG A 1 129 ? -5.684 8.036 2.056 1.00 83.56 129 ARG A CA 1
ATOM 1054 C C . ARG A 1 129 ? -6.604 7.684 3.216 1.00 83.56 129 ARG A C 1
ATOM 1056 O O . ARG A 1 129 ? -7.337 6.713 3.130 1.00 83.56 129 ARG A O 1
ATOM 1063 N N . GLY A 1 130 ? -6.616 8.510 4.260 1.00 82.38 130 GLY A N 1
ATOM 1064 C CA . GLY A 1 130 ? -7.484 8.311 5.429 1.00 82.38 130 GLY A CA 1
ATOM 1065 C C . GLY A 1 130 ? -6.857 7.503 6.570 1.00 82.38 130 GLY A C 1
ATOM 1066 O O . GLY A 1 130 ? -7.505 7.321 7.603 1.00 82.38 130 GLY A O 1
ATOM 1067 N N . LYS A 1 131 ? -5.592 7.081 6.426 1.00 88.62 131 LYS A N 1
ATOM 1068 C CA . LYS A 1 131 ? -4.800 6.538 7.534 1.00 88.62 131 LYS A CA 1
ATOM 1069 C C . LYS A 1 131 ? -4.629 7.570 8.650 1.00 88.62 131 LYS A C 1
ATOM 1071 O O . LYS A 1 131 ? -4.599 8.778 8.409 1.00 88.62 131 LYS A O 1
ATOM 1076 N N . LYS A 1 132 ? -4.491 7.083 9.877 1.00 87.81 132 LYS A N 1
ATOM 1077 C CA . LYS A 1 132 ? -4.230 7.873 11.083 1.00 87.81 132 LYS A CA 1
ATOM 1078 C C . LYS A 1 132 ? -2.953 7.374 11.743 1.00 87.81 132 LYS A C 1
ATOM 1080 O O . LYS A 1 132 ? -2.622 6.201 11.612 1.00 87.81 132 LYS A O 1
ATOM 1085 N N . PHE A 1 133 ? -2.263 8.246 12.472 1.00 88.62 133 PHE A N 1
ATOM 1086 C CA . PHE A 1 133 ? -1.138 7.841 13.319 1.00 88.62 133 PHE A CA 1
ATOM 1087 C C . PHE A 1 133 ? -1.552 6.728 14.268 1.00 88.62 133 PHE A C 1
ATOM 1089 O O . PHE A 1 133 ? -2.652 6.788 14.829 1.00 88.62 133 PHE A O 1
ATOM 1096 N N . PHE A 1 134 ? -0.682 5.733 14.424 1.00 88.88 134 PHE A N 1
ATOM 1097 C CA . PHE A 1 134 ? -0.906 4.611 15.319 1.00 88.88 134 PHE A CA 1
ATOM 1098 C C . PHE A 1 134 ? -1.277 5.089 16.727 1.00 88.88 134 PHE A C 1
ATOM 1100 O O . PHE A 1 134 ? -0.755 6.083 17.236 1.00 88.88 134 PHE A O 1
ATOM 1107 N N . ARG A 1 135 ? -2.205 4.373 17.362 1.00 87.19 135 ARG A N 1
ATOM 1108 C CA . ARG A 1 135 ? -2.545 4.579 18.768 1.00 87.19 135 ARG A CA 1
ATOM 1109 C C . ARG A 1 135 ? -2.713 3.230 19.445 1.00 87.19 135 ARG A C 1
ATOM 1111 O O . ARG A 1 135 ? -3.262 2.315 18.840 1.00 87.19 135 ARG A O 1
ATOM 1118 N N . LYS A 1 136 ? -2.263 3.100 20.692 1.00 88.12 136 LYS A N 1
ATOM 1119 C CA . LYS A 1 136 ? -2.253 1.810 21.402 1.00 88.12 136 LYS A CA 1
ATOM 1120 C C . LYS 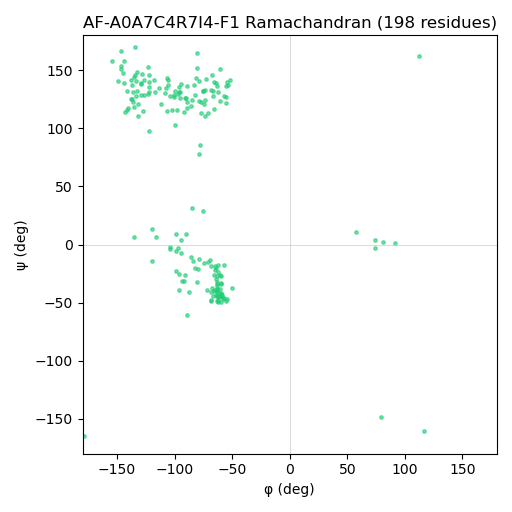A 1 136 ? -3.646 1.197 21.560 1.00 88.12 136 LYS A C 1
ATOM 1122 O O . LYS A 1 136 ? -3.762 -0.020 21.619 1.00 88.12 136 LYS A O 1
ATOM 1127 N N . GLU A 1 137 ? -4.701 2.010 21.578 1.00 89.44 137 GLU A N 1
ATOM 1128 C CA . GLU A 1 137 ? -6.082 1.545 21.729 1.00 89.44 137 GLU A CA 1
ATOM 1129 C C . GLU A 1 137 ? -6.498 0.589 20.605 1.00 89.44 137 GLU A C 1
ATOM 1131 O O . GLU A 1 137 ? -7.323 -0.291 20.843 1.00 89.44 137 GLU A O 1
ATOM 1136 N N . ILE A 1 138 ? -5.898 0.701 19.410 1.00 90.06 138 ILE A N 1
ATOM 1137 C CA . ILE A 1 138 ? -6.236 -0.180 18.282 1.00 90.06 138 ILE A CA 1
ATOM 1138 C C . ILE A 1 138 ? -5.898 -1.642 18.570 1.00 90.06 138 ILE A C 1
ATOM 1140 O O . ILE A 1 138 ? -6.560 -2.532 18.044 1.00 90.06 138 ILE A O 1
ATOM 1144 N N . MET A 1 139 ? -4.910 -1.895 19.436 1.00 90.81 139 MET A N 1
ATOM 1145 C CA . MET A 1 139 ? -4.505 -3.250 19.817 1.00 90.81 139 MET A CA 1
ATOM 1146 C C . MET A 1 139 ? -5.611 -3.993 20.579 1.00 90.81 139 MET A C 1
ATOM 1148 O O . MET A 1 139 ? -5.596 -5.216 20.629 1.00 90.81 139 MET A O 1
ATOM 1152 N N . ASN A 1 140 ? -6.584 -3.257 21.130 1.00 91.56 140 ASN A N 1
ATOM 1153 C CA . ASN A 1 140 ? -7.716 -3.799 21.881 1.00 91.56 140 ASN A CA 1
ATOM 1154 C C . ASN A 1 140 ? -9.031 -3.794 21.076 1.00 91.56 140 ASN A C 1
ATOM 1156 O O . ASN A 1 140 ? -10.060 -4.229 21.585 1.00 91.56 140 ASN A O 1
ATOM 1160 N N . MET A 1 141 ? -9.035 -3.276 19.840 1.00 89.50 141 MET A N 1
ATOM 1161 C CA . MET A 1 141 ? -10.249 -3.164 19.013 1.00 89.50 141 MET A CA 1
ATOM 1162 C C . MET A 1 141 ? -10.591 -4.457 18.250 1.00 89.50 141 MET A C 1
ATOM 1164 O O . MET A 1 141 ? -11.693 -4.584 17.721 1.00 89.50 141 MET A O 1
ATOM 1168 N N . GLY A 1 142 ? -9.654 -5.401 18.171 1.00 90.94 142 GLY A N 1
ATOM 1169 C CA . GLY A 1 142 ? -9.770 -6.669 17.455 1.00 90.94 142 GLY A CA 1
ATOM 1170 C C . GLY A 1 142 ? -8.495 -7.495 17.624 1.00 90.94 142 GLY A C 1
ATOM 1171 O O . GLY A 1 142 ? -7.668 -7.190 18.481 1.00 90.94 142 GLY A O 1
ATOM 1172 N N . VAL A 1 143 ? -8.308 -8.521 16.795 1.00 95.19 143 VAL A N 1
ATOM 1173 C CA . VAL A 1 143 ? -7.057 -9.288 16.768 1.00 95.19 143 VAL A CA 1
ATOM 1174 C C . VAL A 1 143 ? -5.979 -8.442 16.104 1.00 95.19 143 VAL A C 1
ATOM 1176 O O . VAL A 1 143 ? -6.026 -8.180 14.902 1.00 95.19 143 VAL A O 1
ATOM 1179 N N . TYR A 1 144 ? -5.008 -8.003 16.891 1.00 95.88 144 TYR A N 1
ATOM 1180 C CA . TYR A 1 144 ? -3.883 -7.219 16.408 1.00 95.88 144 TYR A CA 1
ATOM 1181 C C . TYR A 1 144 ? -2.721 -8.124 16.000 1.00 95.88 144 TYR A C 1
ATOM 1183 O O . TYR A 1 144 ? -2.262 -8.940 16.799 1.00 95.88 144 TYR A O 1
ATOM 1191 N N . HIS A 1 145 ? -2.234 -7.967 14.769 1.00 96.00 145 HIS A N 1
ATOM 1192 C CA . HIS A 1 145 ? -1.108 -8.738 14.244 1.00 96.00 145 HIS A CA 1
ATOM 1193 C C . HIS A 1 145 ? 0.146 -7.870 14.234 1.00 96.00 145 HIS A C 1
ATOM 1195 O O . HIS A 1 145 ? 0.135 -6.766 13.698 1.00 96.00 145 HIS A O 1
ATOM 1201 N N . ASN A 1 146 ? 1.234 -8.372 14.815 1.00 95.00 146 ASN A N 1
ATOM 1202 C CA . ASN A 1 146 ? 2.549 -7.755 14.654 1.00 95.00 146 ASN A CA 1
ATOM 1203 C C . ASN A 1 146 ? 3.165 -8.178 13.310 1.00 95.00 146 ASN A C 1
ATOM 1205 O O . ASN A 1 146 ? 2.865 -9.279 12.845 1.00 95.00 146 ASN A O 1
ATOM 1209 N N . PRO A 1 147 ? 4.041 -7.355 12.703 1.00 96.25 147 PRO A N 1
ATOM 1210 C CA . PRO A 1 147 ? 4.817 -7.771 11.540 1.00 96.25 147 PRO A CA 1
ATOM 1211 C C . PRO A 1 147 ? 5.614 -9.050 11.829 1.00 96.25 147 PRO A C 1
ATOM 1213 O O . PRO A 1 147 ? 6.358 -9.117 12.806 1.00 96.25 147 PRO A O 1
ATOM 1216 N N . GLU A 1 148 ? 5.461 -10.062 10.979 1.00 97.00 148 GLU A N 1
ATOM 1217 C CA . GLU A 1 148 ? 6.154 -11.354 11.097 1.00 97.00 148 GLU A CA 1
ATOM 1218 C C . GLU A 1 148 ? 7.552 -11.352 10.453 1.00 97.00 148 GLU A C 1
ATOM 1220 O O . GLU A 1 148 ? 8.317 -12.302 10.618 1.00 97.00 148 GLU A O 1
ATOM 1225 N N . PHE A 1 149 ? 7.881 -10.307 9.694 1.00 94.62 149 PHE A N 1
ATOM 1226 C CA . PHE A 1 149 ? 9.182 -10.084 9.063 1.00 94.62 149 PHE A CA 1
ATOM 1227 C C . PHE A 1 149 ? 9.489 -8.587 9.011 1.00 94.62 149 PHE A C 1
ATOM 1229 O O . PHE A 1 149 ? 8.609 -7.763 9.271 1.00 94.62 149 PHE A O 1
ATOM 1236 N N . SER A 1 150 ? 10.743 -8.239 8.724 1.00 95.12 150 SER A N 1
ATOM 1237 C CA . SER A 1 150 ? 11.216 -6.857 8.802 1.00 95.12 150 SER A CA 1
ATOM 1238 C C . SER A 1 150 ? 10.844 -6.025 7.569 1.00 95.12 150 SER A C 1
ATOM 1240 O O . SER A 1 150 ? 10.514 -6.554 6.508 1.00 95.12 150 SER A O 1
ATOM 1242 N N . GLU A 1 151 ? 10.951 -4.699 7.693 1.00 94.44 151 GLU A N 1
ATOM 1243 C CA . GLU A 1 151 ? 10.838 -3.782 6.549 1.00 94.44 151 GLU A CA 1
ATOM 1244 C C . GLU A 1 151 ? 11.912 -4.078 5.491 1.00 94.44 151 GLU A C 1
ATOM 1246 O O . GLU A 1 151 ? 11.613 -4.017 4.306 1.00 94.44 151 GLU A O 1
ATOM 1251 N N . LEU A 1 152 ? 13.115 -4.500 5.896 1.00 94.81 152 LEU A N 1
ATOM 1252 C CA . LEU A 1 152 ? 14.188 -4.865 4.969 1.00 94.81 152 LEU A CA 1
ATOM 1253 C C . LEU A 1 152 ? 13.809 -6.082 4.109 1.00 94.81 152 LEU A C 1
ATOM 1255 O O . LEU A 1 152 ? 14.003 -6.068 2.895 1.00 94.81 152 LEU A O 1
ATOM 1259 N N . ASP A 1 153 ? 13.214 -7.111 4.720 1.00 94.12 153 ASP A N 1
ATOM 1260 C CA . ASP A 1 153 ? 12.725 -8.289 3.988 1.00 94.12 153 ASP A CA 1
ATOM 1261 C C . ASP A 1 153 ? 11.607 -7.903 3.006 1.00 94.12 153 ASP A C 1
ATOM 1263 O O . ASP A 1 153 ? 11.554 -8.383 1.870 1.00 94.12 153 ASP A O 1
ATOM 1267 N N . ALA A 1 154 ? 10.718 -6.998 3.432 1.00 94.69 154 ALA A N 1
ATOM 1268 C CA . ALA A 1 154 ? 9.645 -6.467 2.599 1.00 94.69 154 ALA A CA 1
ATOM 1269 C C . ALA A 1 154 ? 10.186 -5.636 1.425 1.00 94.69 154 ALA A C 1
ATOM 1271 O O . ALA A 1 154 ? 9.688 -5.764 0.305 1.00 94.69 154 ALA A O 1
ATOM 1272 N N . ARG A 1 155 ? 11.225 -4.831 1.669 1.00 95.94 155 ARG A N 1
ATOM 1273 C CA . ARG A 1 155 ? 11.900 -4.001 0.671 1.00 95.94 155 ARG A CA 1
ATOM 1274 C C . ARG A 1 155 ? 12.546 -4.849 -0.420 1.00 95.94 155 ARG A C 1
ATOM 1276 O O . ARG A 1 155 ? 12.342 -4.564 -1.592 1.00 95.94 155 ARG A O 1
ATOM 1283 N N . ASN A 1 156 ? 13.240 -5.925 -0.062 1.00 94.88 156 ASN A N 1
ATOM 1284 C CA . ASN A 1 156 ? 13.807 -6.833 -1.064 1.00 94.88 156 ASN A CA 1
ATOM 1285 C C . ASN A 1 156 ? 12.695 -7.435 -1.944 1.00 94.88 156 ASN A C 1
ATOM 1287 O O . ASN A 1 156 ? 12.769 -7.414 -3.169 1.00 94.88 156 ASN A O 1
ATOM 1291 N N . SER A 1 157 ? 11.594 -7.870 -1.319 1.00 92.12 157 SER A N 1
ATOM 1292 C CA . SER A 1 157 ? 10.444 -8.416 -2.050 1.00 92.12 157 SER A CA 1
ATOM 1293 C C . SER A 1 157 ? 9.768 -7.394 -2.973 1.00 92.12 157 SER A C 1
ATOM 1295 O O . SER A 1 157 ? 9.203 -7.797 -3.994 1.00 92.12 157 SER A O 1
ATOM 1297 N N . ILE A 1 158 ? 9.757 -6.105 -2.609 1.00 94.50 158 ILE A N 1
ATOM 1298 C CA . ILE A 1 158 ? 9.132 -5.051 -3.419 1.00 94.50 158 ILE A CA 1
ATOM 1299 C C . ILE A 1 158 ? 10.032 -4.596 -4.566 1.00 94.50 158 ILE A C 1
ATOM 1301 O O . ILE A 1 158 ? 9.534 -4.269 -5.641 1.00 94.50 158 ILE A O 1
ATOM 1305 N N . GLU A 1 159 ? 11.345 -4.629 -4.360 1.00 95.38 159 GLU A N 1
ATOM 1306 C CA . GLU A 1 159 ? 12.344 -4.383 -5.395 1.00 95.38 159 GLU A CA 1
ATOM 1307 C C . GLU A 1 159 ? 12.243 -5.430 -6.512 1.00 95.38 159 GLU A C 1
ATOM 1309 O O . GLU A 1 159 ? 12.050 -5.071 -7.675 1.00 95.38 159 GLU A O 1
ATOM 1314 N N . ASP A 1 160 ? 12.209 -6.719 -6.156 1.00 94.00 160 ASP A N 1
ATOM 1315 C CA . ASP A 1 160 ? 11.995 -7.818 -7.108 1.00 94.00 160 ASP A CA 1
ATOM 1316 C C . ASP A 1 160 ? 10.655 -7.705 -7.853 1.00 94.00 160 ASP A C 1
ATOM 1318 O O . ASP A 1 160 ? 10.515 -8.126 -9.005 1.00 94.00 160 ASP A O 1
ATOM 1322 N N . MET A 1 161 ? 9.621 -7.170 -7.195 1.00 92.69 161 MET A N 1
ATOM 1323 C CA . MET A 1 161 ? 8.331 -6.909 -7.835 1.00 92.69 161 MET A CA 1
ATOM 1324 C C . MET A 1 161 ? 8.440 -5.779 -8.864 1.00 92.69 161 MET A C 1
ATOM 1326 O O . MET A 1 161 ? 7.970 -5.955 -9.985 1.00 92.69 161 MET A O 1
ATOM 1330 N N . LEU A 1 162 ? 9.068 -4.652 -8.515 1.00 95.44 162 LEU A N 1
ATOM 1331 C CA . LEU A 1 162 ? 9.251 -3.523 -9.433 1.00 95.44 162 LEU A CA 1
ATOM 1332 C C . LEU A 1 162 ? 10.055 -3.943 -10.669 1.00 95.44 162 LEU A C 1
ATOM 1334 O O . LEU A 1 162 ? 9.673 -3.615 -11.791 1.00 95.44 162 LEU A O 1
ATOM 1338 N N . TYR A 1 163 ? 11.106 -4.744 -10.480 1.00 95.06 163 TYR A N 1
ATOM 1339 C CA . TYR A 1 163 ? 11.857 -5.328 -11.589 1.00 95.06 163 TYR A CA 1
ATOM 1340 C C . TYR A 1 163 ? 10.994 -6.198 -12.502 1.00 95.06 163 TYR A C 1
ATOM 1342 O O . TYR A 1 163 ? 11.102 -6.098 -13.725 1.00 95.06 163 TYR A O 1
ATOM 1350 N N . ARG A 1 164 ? 10.125 -7.040 -11.935 1.00 94.12 164 ARG A N 1
ATOM 1351 C CA . ARG A 1 164 ? 9.188 -7.850 -12.726 1.00 94.12 164 ARG A CA 1
ATOM 1352 C C . ARG A 1 164 ? 8.204 -6.982 -13.503 1.00 94.12 164 ARG A C 1
ATOM 1354 O O . ARG A 1 164 ? 8.052 -7.202 -14.696 1.00 94.12 164 ARG A O 1
ATOM 1361 N N . MET A 1 165 ? 7.630 -5.955 -12.874 1.00 94.25 165 MET A N 1
ATOM 1362 C CA . MET A 1 165 ? 6.708 -5.026 -13.541 1.00 94.25 165 MET A CA 1
ATOM 1363 C C . MET A 1 165 ? 7.361 -4.332 -14.744 1.00 94.25 165 MET A C 1
ATOM 1365 O O . MET A 1 165 ? 6.797 -4.334 -15.833 1.00 94.25 165 MET A O 1
ATOM 1369 N N . LEU A 1 166 ? 8.585 -3.818 -14.581 1.00 95.62 166 LEU A N 1
ATOM 1370 C CA . LEU A 1 166 ? 9.324 -3.178 -15.675 1.00 95.62 166 LEU A CA 1
ATOM 1371 C C . LEU A 1 166 ? 9.637 -4.156 -16.818 1.00 95.62 166 LEU A C 1
ATOM 1373 O O . LEU A 1 166 ? 9.558 -3.787 -17.989 1.00 95.62 166 LEU A O 1
ATOM 1377 N N . ASN A 1 167 ? 9.993 -5.404 -16.497 1.00 93.75 167 ASN A N 1
ATOM 1378 C CA . ASN A 1 167 ? 10.254 -6.433 -17.507 1.00 93.75 167 ASN A CA 1
ATOM 1379 C C . ASN A 1 167 ? 8.979 -6.841 -18.252 1.00 93.75 167 ASN A C 1
ATOM 1381 O O . ASN A 1 167 ? 9.012 -7.010 -19.473 1.00 93.75 167 ASN A O 1
ATOM 1385 N N . ASP A 1 168 ? 7.863 -6.977 -17.537 1.00 93.50 168 ASP A N 1
ATOM 1386 C CA . ASP A 1 168 ? 6.560 -7.275 -18.126 1.00 93.50 168 ASP A CA 1
ATOM 1387 C C . ASP A 1 168 ? 6.126 -6.151 -19.073 1.00 93.50 168 ASP A C 1
ATOM 1389 O O . ASP A 1 168 ? 5.654 -6.424 -20.179 1.00 93.50 168 ASP A O 1
ATOM 1393 N N . GLU A 1 169 ? 6.340 -4.892 -18.685 1.00 94.25 169 GLU A N 1
ATOM 1394 C CA . GLU A 1 169 ? 6.007 -3.738 -19.518 1.00 94.25 169 GLU A CA 1
ATOM 1395 C C . GLU A 1 169 ? 6.879 -3.663 -20.779 1.00 94.25 169 GLU A C 1
ATOM 1397 O O . GLU A 1 169 ? 6.349 -3.529 -21.888 1.00 94.25 169 GLU A O 1
ATOM 1402 N N . LEU A 1 170 ? 8.197 -3.887 -20.663 1.00 92.94 170 LEU A N 1
ATOM 1403 C CA . LEU A 1 170 ? 9.057 -4.039 -21.843 1.00 92.94 170 LEU A CA 1
ATOM 1404 C C . LEU A 1 170 ? 8.560 -5.169 -22.749 1.00 92.94 170 LEU A C 1
ATOM 1406 O O . LEU A 1 170 ? 8.441 -4.974 -23.958 1.00 92.94 170 LEU A O 1
ATOM 1410 N N . SER A 1 171 ? 8.225 -6.329 -22.182 1.00 90.12 171 SER A N 1
ATOM 1411 C CA . SER A 1 171 ? 7.800 -7.515 -22.939 1.00 90.12 171 SER A CA 1
ATOM 1412 C C . SER A 1 171 ? 6.465 -7.317 -23.669 1.00 90.12 171 SER A C 1
ATOM 1414 O O . SER A 1 171 ? 6.219 -7.932 -24.709 1.00 90.12 171 SER A O 1
ATOM 1416 N N . ARG A 1 172 ? 5.598 -6.421 -23.180 1.00 90.00 172 ARG A N 1
ATOM 1417 C CA . ARG A 1 172 ? 4.375 -6.011 -23.894 1.00 90.00 172 ARG A CA 1
ATOM 1418 C C . ARG A 1 172 ? 4.686 -5.136 -25.108 1.00 90.00 172 ARG A C 1
ATOM 1420 O O . ARG A 1 172 ? 4.055 -5.295 -26.155 1.00 90.00 172 ARG A O 1
ATOM 1427 N N . GLY A 1 173 ? 5.660 -4.232 -24.992 1.00 84.00 173 GLY A N 1
ATOM 1428 C CA . GLY A 1 173 ? 6.105 -3.363 -26.090 1.00 84.00 173 GLY A CA 1
ATOM 1429 C C . GLY A 1 173 ? 7.047 -4.045 -27.096 1.00 84.00 173 GLY A C 1
ATOM 1430 O O . GLY A 1 173 ? 7.170 -3.608 -28.255 1.00 84.00 173 GLY A O 1
ATOM 1431 N N . CYS A 1 174 ? 7.689 -5.132 -26.669 1.00 86.19 174 CYS A N 1
ATOM 1432 C CA . CYS A 1 174 ? 8.851 -5.734 -27.301 1.00 86.19 174 CYS A CA 1
ATOM 1433 C C . CYS A 1 174 ? 8.791 -7.265 -27.279 1.00 86.19 174 CYS A C 1
ATOM 1435 O O . CYS A 1 174 ? 8.838 -7.879 -26.221 1.00 86.19 174 CYS A O 1
ATOM 1437 N N . LYS A 1 175 ? 8.740 -7.901 -28.458 1.00 79.56 175 LYS A N 1
ATOM 1438 C CA . LYS A 1 175 ? 8.641 -9.369 -28.555 1.00 79.56 175 LYS A CA 1
ATOM 1439 C C . LYS A 1 175 ? 9.870 -10.099 -28.003 1.00 79.56 175 LYS A C 1
ATOM 1441 O O . LYS A 1 175 ? 9.706 -11.140 -27.385 1.00 79.56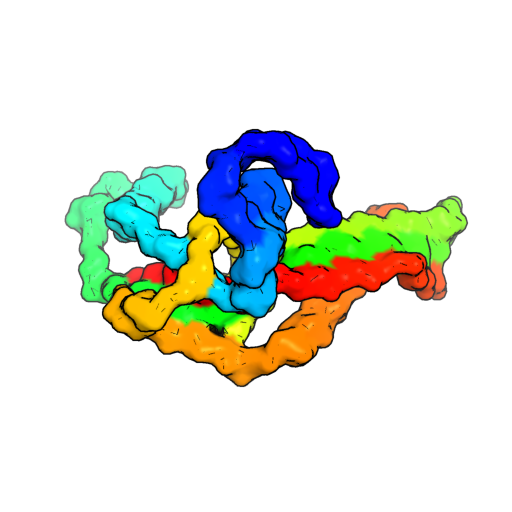 175 LYS A O 1
ATOM 1446 N N . ASN A 1 176 ? 11.063 -9.556 -28.246 1.00 85.75 176 ASN A N 1
ATOM 1447 C CA . ASN A 1 176 ? 12.340 -10.102 -27.794 1.00 85.75 176 ASN A CA 1
ATOM 1448 C C . ASN A 1 176 ? 13.196 -8.962 -27.244 1.00 85.75 176 ASN A C 1
ATOM 1450 O O . ASN A 1 176 ? 13.551 -8.047 -27.993 1.00 85.75 176 ASN A O 1
ATOM 1454 N N . VAL A 1 177 ? 13.540 -9.045 -25.961 1.00 88.69 177 VAL A N 1
ATOM 1455 C CA . VAL A 1 177 ? 14.465 -8.120 -25.303 1.00 88.69 177 VAL A CA 1
ATOM 1456 C C . VAL A 1 177 ? 15.815 -8.821 -25.169 1.00 88.69 177 VAL A C 1
ATOM 1458 O O . VAL A 1 177 ? 15.913 -9.842 -24.491 1.00 88.69 177 VAL A O 1
ATOM 1461 N N . SER A 1 178 ? 16.853 -8.309 -25.834 1.00 86.75 178 SER A N 1
ATOM 1462 C CA . SER A 1 178 ? 18.194 -8.924 -25.821 1.00 86.75 178 SER A CA 1
ATOM 1463 C C . SER A 1 178 ? 19.095 -8.387 -24.707 1.00 86.75 178 SER A C 1
ATOM 1465 O O . SER A 1 178 ? 20.046 -9.044 -24.298 1.00 86.75 178 SER A O 1
ATOM 1467 N N . GLU A 1 179 ? 18.833 -7.160 -24.265 1.00 90.12 179 GLU A N 1
ATOM 1468 C CA . GLU A 1 179 ? 19.622 -6.436 -23.270 1.00 90.12 179 GLU A CA 1
ATOM 1469 C C . GLU A 1 179 ? 18.690 -5.517 -22.483 1.00 90.12 179 GLU A C 1
ATOM 1471 O O . GLU A 1 179 ? 17.806 -4.899 -23.075 1.00 90.12 179 GLU A O 1
ATOM 1476 N N . THR A 1 180 ? 18.901 -5.406 -21.173 1.00 92.75 180 THR A N 1
ATOM 1477 C CA . THR A 1 180 ? 18.159 -4.499 -20.289 1.00 92.75 180 THR A CA 1
ATOM 1478 C C . THR A 1 180 ? 19.117 -3.674 -19.448 1.00 92.75 180 THR A C 1
ATOM 1480 O O . THR A 1 180 ? 20.083 -4.208 -18.900 1.00 92.75 180 THR A O 1
ATOM 1483 N N . ARG A 1 181 ? 18.811 -2.388 -19.274 1.00 93.50 181 ARG A N 1
ATOM 1484 C CA . ARG A 1 181 ? 19.526 -1.493 -18.368 1.00 93.50 181 ARG A CA 1
ATOM 1485 C C . ARG A 1 181 ? 18.537 -0.693 -17.536 1.00 93.50 181 ARG A C 1
ATOM 1487 O O . ARG A 1 181 ? 17.654 -0.026 -18.062 1.00 93.50 181 ARG A O 1
ATOM 1494 N N . VAL A 1 182 ? 18.734 -0.729 -16.228 1.00 94.56 182 VAL A N 1
ATOM 1495 C CA . VAL A 1 182 ? 17.976 0.073 -15.268 1.00 94.56 182 VAL A CA 1
ATOM 1496 C C . VAL A 1 182 ? 18.541 1.485 -15.293 1.00 94.56 182 VAL A C 1
ATOM 1498 O O . VAL A 1 182 ? 19.746 1.669 -15.108 1.00 94.56 182 VAL A O 1
ATOM 1501 N N . GLU A 1 183 ? 17.692 2.471 -15.554 1.00 95.19 183 GLU A N 1
ATOM 1502 C CA . GLU A 1 183 ? 18.091 3.879 -15.540 1.00 95.19 183 GLU A CA 1
ATOM 1503 C C . GLU A 1 183 ? 17.766 4.538 -14.202 1.00 95.19 183 GLU A C 1
ATOM 1505 O O . GLU A 1 183 ? 18.568 5.318 -13.693 1.00 95.19 183 GLU A O 1
ATOM 1510 N N . GLU A 1 184 ? 16.618 4.199 -13.617 1.00 95.38 184 GLU A N 1
ATOM 1511 C CA . GLU A 1 184 ? 16.179 4.737 -12.334 1.00 95.38 184 GLU A CA 1
ATOM 1512 C C . GLU A 1 184 ? 15.433 3.680 -11.526 1.00 95.38 184 GLU A C 1
ATOM 1514 O O . GLU A 1 184 ? 14.616 2.926 -12.055 1.00 95.38 184 GLU A O 1
ATOM 1519 N N . LEU A 1 185 ? 15.711 3.641 -10.224 1.00 94.69 185 LEU A N 1
ATOM 1520 C CA . LEU A 1 185 ? 14.981 2.819 -9.274 1.00 94.69 185 LEU A CA 1
ATOM 1521 C C . LEU A 1 185 ? 14.812 3.600 -7.973 1.00 94.69 185 LEU A C 1
ATOM 1523 O O . LEU A 1 185 ? 15.784 3.919 -7.285 1.00 94.69 185 LEU A O 1
ATOM 1527 N N . LYS A 1 186 ? 13.567 3.908 -7.631 1.00 94.94 186 LYS A N 1
ATOM 1528 C CA . LYS A 1 186 ? 13.202 4.655 -6.435 1.00 94.94 186 LYS A CA 1
ATOM 1529 C C . LYS A 1 186 ? 12.156 3.885 -5.643 1.00 94.94 186 LYS A C 1
ATOM 1531 O O . LYS A 1 186 ? 11.022 3.704 -6.077 1.00 94.94 186 LYS A O 1
ATOM 1536 N N . ILE A 1 187 ? 12.557 3.461 -4.449 1.00 94.50 187 ILE A N 1
ATOM 1537 C CA . ILE A 1 187 ? 11.730 2.698 -3.512 1.00 94.50 187 ILE A CA 1
ATOM 1538 C C . ILE A 1 187 ? 11.660 3.486 -2.207 1.00 94.50 187 ILE A C 1
ATOM 1540 O O . ILE A 1 187 ? 12.566 3.417 -1.366 1.00 94.50 187 ILE A O 1
ATOM 1544 N N . ASP A 1 188 ? 10.573 4.238 -2.052 1.00 91.38 188 ASP A N 1
ATOM 1545 C CA . ASP A 1 188 ? 10.318 5.066 -0.878 1.00 91.38 188 ASP A CA 1
ATOM 1546 C C . ASP A 1 188 ? 9.396 4.316 0.086 1.00 91.38 188 ASP A C 1
ATOM 1548 O O . ASP A 1 188 ? 8.219 4.086 -0.215 1.00 91.38 188 ASP A O 1
ATOM 1552 N N . PHE A 1 189 ? 9.895 3.998 1.279 1.00 90.94 189 PHE A N 1
ATOM 1553 C CA . PHE A 1 189 ? 9.051 3.521 2.368 1.00 90.94 189 PHE A CA 1
ATOM 1554 C C . PHE A 1 189 ? 8.109 4.642 2.834 1.00 90.94 189 PHE A C 1
ATOM 1556 O O . PHE A 1 189 ? 8.516 5.788 3.025 1.00 90.94 189 PHE A O 1
ATOM 1563 N N . ARG A 1 190 ? 6.820 4.325 2.977 1.00 88.38 190 ARG A N 1
ATOM 1564 C CA . ARG A 1 190 ? 5.755 5.268 3.372 1.00 88.38 190 ARG A CA 1
ATOM 1565 C C . ARG A 1 190 ? 5.117 4.916 4.715 1.00 88.38 190 ARG A C 1
ATOM 1567 O O . ARG A 1 190 ? 4.123 5.541 5.096 1.00 88.38 190 ARG A O 1
ATOM 1574 N N . GLY A 1 191 ? 5.670 3.925 5.406 1.00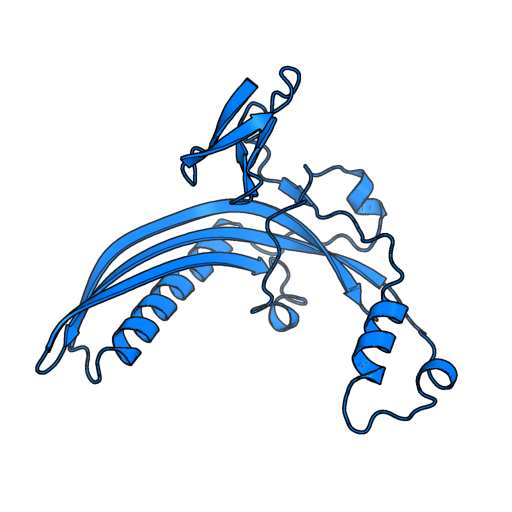 91.00 191 GLY A N 1
ATOM 1575 C CA . GLY A 1 191 ? 5.248 3.510 6.731 1.00 91.00 191 GLY A CA 1
ATOM 1576 C C . GLY A 1 191 ? 4.607 2.128 6.786 1.00 91.00 191 GLY A C 1
ATOM 1577 O O . GLY A 1 191 ? 4.143 1.563 5.794 1.00 91.00 191 GLY A O 1
ATOM 1578 N N . LEU A 1 192 ? 4.568 1.599 8.002 1.00 94.31 192 LEU A N 1
ATOM 1579 C CA . LEU A 1 192 ? 3.822 0.422 8.400 1.00 94.31 192 LEU A CA 1
ATOM 1580 C C . LEU A 1 192 ? 2.387 0.834 8.731 1.00 94.31 192 LEU A C 1
ATOM 1582 O O . LEU A 1 192 ? 2.151 1.685 9.589 1.00 94.31 192 LEU A O 1
ATOM 1586 N N . ILE A 1 193 ? 1.409 0.213 8.083 1.00 95.06 193 ILE A N 1
ATOM 1587 C CA . ILE A 1 193 ? -0.005 0.548 8.247 1.00 95.06 193 ILE A CA 1
ATOM 1588 C C . ILE A 1 193 ? -0.769 -0.697 8.691 1.00 95.06 193 ILE A C 1
ATOM 1590 O O . ILE A 1 193 ? -0.666 -1.743 8.060 1.00 95.06 193 ILE A O 1
ATOM 1594 N N . HIS A 1 194 ? -1.563 -0.579 9.756 1.00 96.00 194 HIS A N 1
ATOM 1595 C CA . HIS A 1 194 ? -2.478 -1.637 10.184 1.00 96.00 194 HIS A CA 1
ATOM 1596 C C . HIS A 1 194 ? -3.858 -1.445 9.553 1.00 96.00 194 HIS A C 1
ATOM 1598 O O . HIS A 1 194 ? -4.556 -0.469 9.856 1.00 96.00 194 HIS A O 1
ATOM 1604 N N . TYR A 1 195 ? -4.255 -2.377 8.687 1.00 95.12 195 TYR A N 1
ATOM 1605 C CA . TYR A 1 195 ? -5.547 -2.350 8.002 1.00 95.12 195 TYR A CA 1
ATOM 1606 C C . TYR A 1 195 ? -6.583 -3.210 8.734 1.00 95.12 195 TYR A C 1
ATOM 1608 O O . TYR A 1 195 ? -6.289 -4.365 9.045 1.00 95.12 195 TYR A O 1
ATOM 1616 N N . PRO A 1 196 ? -7.793 -2.682 8.996 1.00 94.00 196 PRO A N 1
ATOM 1617 C CA . PRO A 1 196 ? -8.889 -3.463 9.542 1.00 94.00 196 PRO A CA 1
ATOM 1618 C C . PRO A 1 196 ? -9.473 -4.375 8.456 1.00 94.00 196 PRO A C 1
ATOM 1620 O O . PRO A 1 196 ? -9.972 -3.893 7.439 1.00 94.00 196 PRO A O 1
ATOM 1623 N N . VAL A 1 197 ? -9.450 -5.682 8.691 1.00 91.81 197 VAL A N 1
ATOM 1624 C CA . VAL A 1 197 ? -10.039 -6.704 7.821 1.00 91.81 197 VAL A CA 1
ATOM 1625 C C . VAL A 1 197 ? -10.974 -7.573 8.644 1.00 91.81 197 VAL A C 1
ATOM 1627 O O . VAL A 1 197 ? -10.606 -8.073 9.706 1.00 91.81 197 VAL A O 1
ATOM 1630 N N . TYR A 1 198 ? -12.203 -7.734 8.163 1.00 89.31 198 TYR A N 1
ATOM 1631 C CA . TYR A 1 198 ? -13.165 -8.640 8.772 1.00 89.31 198 TYR A CA 1
ATOM 1632 C C . TYR A 1 198 ? -13.023 -10.027 8.158 1.00 89.31 198 TYR A C 1
ATOM 1634 O O . TYR A 1 198 ? -13.169 -10.179 6.948 1.00 89.31 198 TYR A O 1
ATOM 1642 N N . TYR A 1 199 ? -12.761 -11.014 9.007 1.00 83.88 199 TYR A N 1
ATOM 1643 C CA . TYR A 1 199 ? -12.923 -12.421 8.680 1.00 83.88 199 TYR A CA 1
ATOM 1644 C C . TYR A 1 199 ? -14.361 -12.815 9.041 1.00 83.88 199 TYR A C 1
ATOM 1646 O O . TYR A 1 199 ? -14.782 -12.648 10.195 1.00 83.88 199 TYR A O 1
ATOM 1654 N N . ILE A 1 200 ? -15.116 -13.219 8.022 1.00 79.50 200 ILE A N 1
ATOM 1655 C CA . ILE A 1 200 ? -16.558 -13.499 8.027 1.00 79.50 200 ILE A CA 1
ATOM 1656 C C . ILE A 1 200 ? -16.760 -14.923 7.520 1.00 79.50 200 ILE A C 1
ATOM 1658 O O . ILE A 1 200 ? -16.127 -15.244 6.491 1.00 79.50 200 ILE A O 1
#

Foldseek 3Di:
DWDADPPPRDIDDDDPPDQWDQPQPPRFIDGDCSVLLEWEADDDPDDVVVVVVVVQCPDPPRDVCCVVVDDDPDKFKEFWKKWKKWKWWKKWFQADPPGIDIFIDTDIDIQTQDPVCCVVCVPPPDDSPRIDRDDPVVVVVGPYDDRPDDPVVVQVVVQVVSVVNRVVRCVVVHVDTPDMDIPDIDIDTRHIYTYIDMDD

pLDDT: mean 89.12, std 6.26, range [59.44, 97.38]

Solvent-accessible surface area (backbone atoms only — not comparable to full-atom values): 11793 Å² total; per-residue (Å²): 80,78,47,69,36,93,87,75,66,52,72,48,79,44,69,81,86,59,61,57,48,65,37,89,84,82,33,53,60,43,57,77,60,43,78,62,46,42,30,26,42,76,75,72,93,64,63,64,65,60,54,51,52,61,54,49,70,72,43,87,90,53,63,94,54,47,82,79,76,54,80,86,87,58,79,45,48,31,30,45,29,25,44,29,34,43,39,38,38,32,35,38,31,37,25,78,98,69,46,78,44,78,20,74,46,79,48,76,49,55,44,57,26,34,80,81,55,24,84,78,47,62,85,53,86,74,80,63,68,79,60,41,76,58,58,78,68,59,56,74,74,38,52,61,48,73,60,77,60,54,70,67,62,47,47,55,58,48,52,59,45,52,54,48,52,38,50,51,48,36,51,72,79,25,94,49,70,83,45,78,47,79,78,44,80,44,81,43,81,73,26,39,33,27,41,67,41,76,52,108